Protein AF-A0AA88YDH1-F1 (afdb_monomer_lite)

Structure (mmCIF, N/CA/C/O backbone):
data_AF-A0AA88YDH1-F1
#
_entry.id   AF-A0AA88YDH1-F1
#
loop_
_atom_site.group_PDB
_atom_site.id
_atom_site.type_symbol
_atom_site.label_atom_id
_atom_site.label_alt_id
_atom_site.label_comp_id
_atom_site.label_asym_id
_atom_site.label_entity_id
_atom_site.label_seq_id
_atom_site.pdbx_PDB_ins_code
_atom_site.Cartn_x
_atom_site.Cartn_y
_atom_site.Cartn_z
_atom_site.occupancy
_atom_site.B_iso_or_equiv
_atom_site.auth_seq_id
_atom_site.auth_comp_id
_atom_site.auth_asym_id
_atom_site.auth_atom_id
_atom_site.pdbx_PDB_model_num
ATOM 1 N N . MET A 1 1 ? 15.529 5.015 17.004 1.00 59.81 1 MET A N 1
ATOM 2 C CA 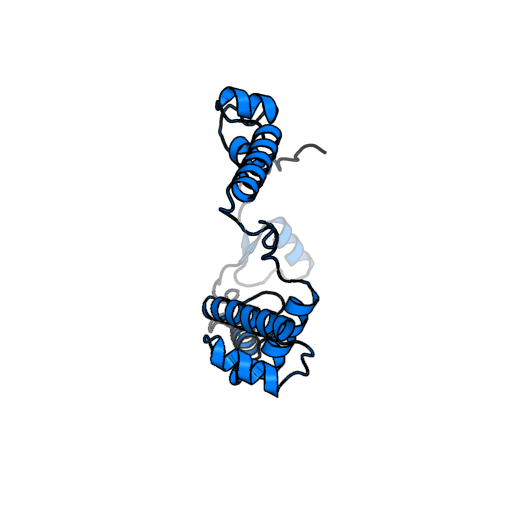. MET A 1 1 ? 14.960 3.968 17.879 1.00 59.81 1 MET A CA 1
ATOM 3 C C . MET A 1 1 ? 15.245 4.261 19.356 1.00 59.81 1 MET A C 1
ATOM 5 O O . MET A 1 1 ? 14.298 4.512 20.084 1.00 59.81 1 MET A O 1
ATOM 9 N N . LEU A 1 2 ? 16.508 4.395 19.784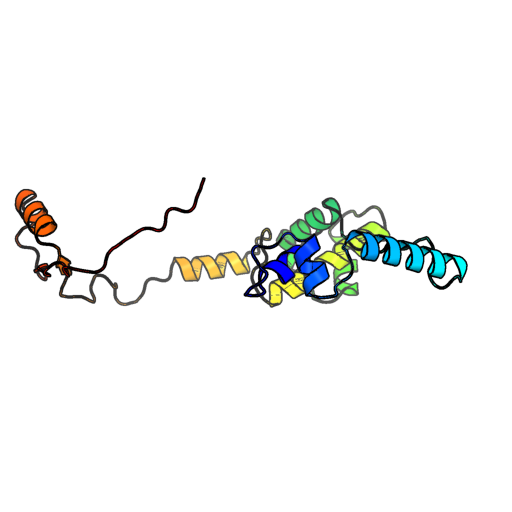 1.00 74.44 2 LEU A N 1
ATOM 10 C CA . LEU A 1 2 ? 16.846 4.577 21.210 1.00 74.44 2 LEU A CA 1
ATOM 11 C C . LEU A 1 2 ? 16.465 5.923 21.865 1.00 74.44 2 LEU A C 1
ATOM 13 O O . LEU A 1 2 ? 16.075 5.910 23.022 1.00 74.44 2 LEU A O 1
ATOM 17 N N . ARG A 1 3 ? 16.457 7.060 21.145 1.00 80.62 3 ARG A N 1
ATOM 18 C CA . ARG A 1 3 ? 16.010 8.363 21.709 1.00 80.62 3 ARG A CA 1
ATOM 19 C C . ARG A 1 3 ? 14.595 8.344 22.296 1.00 80.62 3 ARG A C 1
ATOM 21 O O . ARG A 1 3 ? 14.365 8.977 23.321 1.00 80.62 3 ARG A O 1
ATOM 28 N N . ARG A 1 4 ? 13.666 7.650 21.628 1.00 84.12 4 ARG A N 1
ATOM 29 C CA . ARG A 1 4 ? 12.282 7.475 22.097 1.00 84.12 4 ARG A CA 1
ATOM 30 C C . ARG A 1 4 ? 12.190 6.378 23.153 1.00 84.12 4 ARG A C 1
ATOM 32 O O . ARG A 1 4 ? 11.539 6.598 24.158 1.00 84.12 4 ARG A O 1
ATOM 39 N N . ALA A 1 5 ? 12.889 5.258 22.960 1.00 85.75 5 ALA A N 1
ATOM 40 C CA . ALA A 1 5 ? 12.870 4.140 23.902 1.00 85.75 5 ALA A CA 1
ATOM 41 C C . ALA A 1 5 ? 13.357 4.539 25.306 1.00 85.75 5 ALA A C 1
ATOM 43 O O . ALA A 1 5 ? 12.673 4.260 26.280 1.00 85.75 5 ALA A O 1
ATOM 44 N N . THR A 1 6 ? 14.469 5.279 25.423 1.00 87.81 6 THR A N 1
ATOM 45 C CA . THR A 1 6 ? 14.974 5.717 26.741 1.00 87.81 6 THR A CA 1
ATOM 46 C C . THR A 1 6 ? 14.081 6.753 27.422 1.00 87.81 6 THR A C 1
ATOM 48 O O . THR A 1 6 ? 14.224 6.981 28.614 1.00 87.81 6 THR A O 1
ATOM 51 N N . LYS A 1 7 ? 13.155 7.386 26.687 1.00 90.00 7 LYS A N 1
ATOM 52 C CA . LYS A 1 7 ? 12.182 8.341 27.238 1.00 90.00 7 LYS A CA 1
ATOM 53 C C . LYS A 1 7 ? 10.960 7.647 27.862 1.00 90.00 7 LYS A C 1
ATOM 55 O O . LYS A 1 7 ? 10.201 8.304 28.554 1.00 90.00 7 LYS A O 1
ATOM 60 N N . LEU A 1 8 ? 10.775 6.348 27.616 1.00 90.00 8 LEU A N 1
ATOM 61 C CA . LEU A 1 8 ? 9.687 5.546 28.190 1.00 90.00 8 LEU A CA 1
ATOM 62 C C . LEU A 1 8 ? 10.052 4.926 29.550 1.00 90.00 8 LEU A C 1
ATOM 64 O O . LEU A 1 8 ? 9.200 4.317 30.186 1.00 90.00 8 LEU A O 1
ATOM 68 N N . ILE A 1 9 ? 11.310 5.047 29.985 1.00 85.69 9 ILE A N 1
ATOM 69 C CA . ILE A 1 9 ? 11.787 4.478 31.248 1.00 85.69 9 ILE A CA 1
ATOM 70 C C . ILE A 1 9 ? 11.459 5.458 32.378 1.00 85.69 9 ILE A C 1
ATOM 72 O O . ILE A 1 9 ? 11.918 6.605 32.379 1.00 85.69 9 ILE A O 1
ATOM 76 N N . TYR A 1 10 ? 10.654 4.991 33.331 1.00 86.62 10 TYR A N 1
ATOM 77 C CA . TYR A 1 10 ? 10.245 5.753 34.508 1.00 86.62 10 TYR A CA 1
ATOM 78 C C . TYR A 1 10 ? 11.464 6.150 35.363 1.00 86.62 10 TYR A C 1
ATOM 80 O O . TYR A 1 10 ? 12.452 5.423 35.426 1.00 86.62 10 TYR A O 1
ATOM 88 N N . GLY A 1 11 ? 11.429 7.335 35.979 1.00 89.12 11 GLY A N 1
ATOM 89 C CA . GLY A 1 11 ? 12.521 7.863 36.813 1.00 89.12 11 GLY A CA 1
ATOM 90 C C . GLY A 1 11 ? 13.605 8.651 36.065 1.00 89.12 11 GLY A C 1
ATOM 91 O O . GLY A 1 11 ? 14.073 9.654 36.585 1.00 89.12 11 GLY A O 1
ATOM 92 N N . ILE A 1 12 ? 13.940 8.303 34.817 1.00 89.69 12 ILE A N 1
ATOM 93 C CA . ILE A 1 12 ? 14.999 8.992 34.036 1.00 89.69 12 ILE A CA 1
ATOM 94 C C . ILE A 1 12 ? 14.477 9.777 32.824 1.00 89.69 12 ILE A C 1
ATOM 96 O O . ILE A 1 12 ? 15.246 10.395 32.091 1.00 89.69 12 ILE A O 1
ATOM 100 N N . GLN A 1 13 ? 13.163 9.770 32.590 1.00 89.25 13 GLN A N 1
ATOM 101 C CA . GLN A 1 13 ? 12.515 10.371 31.415 1.00 89.25 13 GLN A CA 1
ATOM 102 C C . GLN A 1 13 ? 12.775 11.877 31.221 1.00 89.25 13 GLN A C 1
ATOM 104 O O . GLN A 1 13 ? 12.775 12.357 30.083 1.00 89.25 13 GLN A O 1
ATOM 109 N N . HIS A 1 14 ? 12.972 12.604 32.324 1.00 89.44 14 HIS A N 1
ATOM 110 C CA . HIS A 1 14 ? 13.124 14.060 32.366 1.00 89.44 14 HIS A CA 1
ATOM 111 C C . HIS A 1 14 ? 14.557 14.516 32.058 1.00 89.44 14 HIS A C 1
ATOM 113 O O . HIS A 1 14 ? 14.753 15.639 31.605 1.00 89.44 14 HIS A O 1
ATOM 119 N N . LEU A 1 15 ? 15.541 13.631 32.246 1.00 90.25 15 LEU A N 1
ATOM 120 C CA . LEU A 1 15 ? 16.950 13.908 31.979 1.00 90.25 15 LEU A CA 1
ATOM 121 C C . LEU A 1 15 ? 17.200 14.119 30.485 1.00 90.25 15 LEU A C 1
ATOM 123 O O . LEU A 1 15 ? 16.460 13.612 29.629 1.00 90.25 15 LEU A O 1
ATOM 127 N N . SER A 1 16 ? 18.281 14.819 30.142 1.00 91.56 16 SER A N 1
ATOM 128 C CA . SER A 1 16 ? 18.698 14.983 28.749 1.00 91.56 16 SER A CA 1
ATOM 129 C C . SER A 1 16 ? 19.031 13.627 28.108 1.00 91.56 16 SER A C 1
ATOM 131 O O . SER A 1 16 ? 19.338 12.643 28.777 1.00 91.56 16 SER A O 1
ATOM 133 N N . TYR A 1 17 ? 18.961 13.520 26.776 1.00 89.12 17 TYR A N 1
ATOM 134 C CA . TYR A 1 17 ? 19.230 12.235 26.110 1.00 89.12 17 TYR A CA 1
ATOM 135 C C . TYR A 1 17 ? 20.643 11.702 26.395 1.00 89.12 17 TYR A C 1
ATOM 137 O O . TYR A 1 17 ? 20.808 10.492 26.509 1.00 89.12 17 TYR A O 1
ATOM 145 N N . SER A 1 18 ? 21.637 12.585 26.512 1.00 88.00 18 SER A N 1
ATOM 146 C CA . SER A 1 18 ? 23.010 12.242 26.899 1.00 88.00 18 SER A CA 1
ATOM 147 C C . SER A 1 18 ? 23.077 11.675 28.315 1.00 88.00 18 SER A C 1
ATOM 149 O O . SER A 1 18 ? 23.654 10.611 28.508 1.00 88.00 18 SER A O 1
ATOM 151 N N . GLU A 1 19 ? 22.421 12.312 29.283 1.00 89.56 19 GLU A N 1
ATOM 152 C CA . GLU A 1 19 ? 22.382 11.839 30.674 1.00 89.56 19 GLU A CA 1
ATOM 153 C C . GLU A 1 19 ? 21.604 10.532 30.817 1.00 89.56 19 GLU A C 1
ATOM 155 O O . GLU A 1 19 ? 22.019 9.647 31.561 1.00 89.56 19 GLU A O 1
ATOM 160 N N . ARG A 1 20 ? 20.513 10.357 30.056 1.00 92.69 20 ARG A N 1
ATOM 161 C CA . ARG A 1 20 ? 19.796 9.074 29.993 1.00 92.69 20 ARG A CA 1
ATOM 162 C C . ARG A 1 20 ? 20.688 7.958 29.467 1.00 92.69 20 ARG A C 1
ATOM 164 O O . ARG A 1 20 ? 20.572 6.827 29.916 1.00 92.69 20 ARG A O 1
ATOM 171 N N . LEU A 1 21 ? 21.552 8.249 28.496 1.00 90.69 21 LEU A N 1
ATOM 172 C CA . LEU A 1 21 ? 22.497 7.262 27.978 1.00 90.69 21 LEU A CA 1
ATOM 173 C C . LEU A 1 21 ? 23.569 6.909 29.015 1.00 90.69 21 LEU A C 1
ATOM 175 O O . LEU A 1 21 ? 23.857 5.727 29.167 1.00 90.69 21 LEU A O 1
ATOM 179 N N . LEU A 1 22 ? 24.089 7.895 29.755 1.00 90.06 22 LEU A N 1
ATOM 180 C CA . LEU A 1 22 ? 25.052 7.667 30.838 1.00 90.06 22 LEU A CA 1
ATOM 181 C C . LEU A 1 22 ? 24.454 6.829 31.974 1.00 90.06 22 LEU A C 1
ATOM 183 O O . LEU A 1 22 ? 25.041 5.818 32.345 1.00 90.06 22 LEU A O 1
ATOM 187 N N . ASN A 1 23 ? 23.256 7.180 32.453 1.00 87.81 23 ASN A N 1
ATOM 188 C CA . ASN A 1 23 ? 22.559 6.432 33.509 1.00 87.81 23 ASN A CA 1
ATOM 189 C C . ASN A 1 23 ? 22.279 4.971 33.123 1.00 87.81 23 ASN A C 1
ATOM 191 O O . ASN A 1 23 ? 22.250 4.098 33.981 1.00 87.81 23 ASN A O 1
ATOM 195 N N . LEU A 1 24 ? 22.072 4.698 31.832 1.00 89.38 24 LEU A N 1
ATOM 196 C CA . LEU A 1 24 ? 21.800 3.352 31.321 1.00 89.38 24 LEU A CA 1
ATOM 197 C C . LEU A 1 24 ? 23.067 2.602 30.871 1.00 89.38 24 LEU A C 1
ATOM 199 O O . LEU A 1 24 ? 22.949 1.490 30.359 1.00 89.38 24 LEU A O 1
ATOM 203 N N . GLY A 1 25 ? 24.256 3.208 30.970 1.00 90.19 25 GLY A N 1
ATOM 204 C CA . GLY A 1 25 ? 25.498 2.625 30.444 1.00 90.19 25 GLY A CA 1
ATOM 205 C C . GLY A 1 25 ? 25.481 2.406 28.924 1.00 90.19 25 GLY A C 1
ATOM 206 O O . GLY A 1 25 ? 26.160 1.520 28.405 1.00 90.19 25 GLY A O 1
ATOM 207 N N . LEU A 1 26 ? 24.673 3.173 28.185 1.00 89.50 26 LEU A N 1
ATOM 208 C CA . LEU A 1 26 ? 24.474 2.993 26.750 1.00 89.50 26 LEU A CA 1
ATOM 209 C C . LEU A 1 26 ? 25.381 3.922 25.933 1.00 89.50 26 LEU A C 1
ATOM 211 O O . LEU A 1 26 ? 25.430 5.127 26.184 1.00 89.50 26 LEU A O 1
ATOM 215 N N . PRO A 1 27 ? 26.013 3.421 24.858 1.00 88.12 27 PRO A N 1
ATOM 216 C CA . PRO A 1 27 ? 26.833 4.257 23.998 1.00 88.12 27 PRO A CA 1
ATOM 217 C C . PRO A 1 27 ? 25.999 5.304 23.250 1.00 88.12 27 PRO A C 1
ATOM 219 O O . PRO A 1 27 ? 24.852 5.071 22.817 1.00 88.12 27 PRO A O 1
ATOM 222 N N . SER A 1 28 ? 26.623 6.463 23.026 1.00 89.06 28 SER A N 1
ATOM 223 C CA . SER A 1 28 ? 26.010 7.577 22.310 1.00 89.06 28 SER A CA 1
ATOM 224 C C . SER A 1 28 ? 25.580 7.184 20.892 1.00 89.06 28 SER A C 1
ATOM 226 O O . SER A 1 28 ? 26.028 6.194 20.304 1.00 89.06 28 SER A O 1
ATOM 228 N N . LEU A 1 29 ? 24.621 7.935 20.340 1.00 85.00 29 LEU A N 1
ATOM 229 C CA . LEU A 1 29 ? 24.168 7.700 18.966 1.00 85.00 29 LEU A CA 1
ATOM 230 C C . LEU A 1 29 ? 25.301 7.946 17.962 1.00 85.00 29 LEU A C 1
ATOM 232 O O . LEU A 1 29 ? 25.402 7.227 16.975 1.00 85.00 29 LEU A O 1
ATOM 236 N N . GLU A 1 30 ? 26.118 8.959 18.228 1.00 86.06 30 GLU A N 1
ATOM 237 C CA . GLU A 1 30 ? 27.281 9.318 17.426 1.00 86.06 30 GLU A CA 1
ATOM 238 C C . GLU A 1 30 ? 28.325 8.203 17.439 1.00 86.06 30 GLU A C 1
ATOM 240 O O . GLU A 1 30 ? 28.665 7.692 16.377 1.00 86.06 30 GLU A O 1
ATOM 245 N N . TYR A 1 31 ? 28.698 7.707 18.624 1.00 88.56 31 TYR A N 1
ATOM 246 C CA . TYR A 1 31 ? 29.611 6.572 18.758 1.00 88.56 31 TYR A CA 1
ATOM 247 C C . TYR A 1 31 ? 29.115 5.345 17.988 1.00 88.56 31 TYR A C 1
ATOM 249 O O . TYR A 1 31 ? 29.875 4.699 17.277 1.00 88.56 31 TYR A O 1
ATOM 257 N N . ARG A 1 32 ? 27.819 5.021 18.079 1.00 88.88 32 ARG A N 1
ATOM 258 C CA . ARG A 1 32 ? 27.250 3.875 17.351 1.00 88.88 32 ARG A CA 1
ATOM 259 C C . ARG A 1 32 ? 27.242 4.055 15.837 1.00 88.88 32 ARG A C 1
ATOM 261 O O . ARG A 1 32 ? 27.352 3.056 15.135 1.00 88.88 32 ARG A O 1
ATOM 268 N N . ARG A 1 33 ? 27.099 5.288 15.340 1.00 85.88 33 ARG A N 1
ATOM 269 C CA . ARG A 1 33 ? 27.206 5.597 13.906 1.00 85.88 33 ARG A CA 1
ATOM 270 C C . ARG A 1 33 ? 28.644 5.440 13.433 1.00 85.88 33 ARG A C 1
ATOM 272 O O . ARG A 1 33 ? 28.877 4.639 12.542 1.00 85.88 33 ARG A O 1
ATOM 279 N N . ILE A 1 34 ? 29.588 6.077 14.125 1.00 88.50 34 ILE A N 1
ATOM 280 C CA . ILE A 1 34 ? 31.022 5.967 13.828 1.00 88.50 34 ILE A CA 1
ATOM 281 C C . ILE A 1 34 ? 31.465 4.502 13.882 1.00 88.50 34 ILE A C 1
ATOM 283 O O . ILE A 1 34 ? 32.108 4.013 12.963 1.00 88.50 34 ILE A O 1
ATOM 287 N N . ARG A 1 35 ? 31.057 3.754 14.913 1.00 91.44 35 ARG A N 1
ATOM 288 C CA . ARG A 1 35 ? 31.345 2.319 15.021 1.00 91.44 35 ARG A CA 1
ATOM 289 C C . ARG A 1 35 ? 30.765 1.526 13.848 1.00 91.44 35 ARG A C 1
ATOM 291 O O . ARG A 1 35 ? 31.431 0.623 13.358 1.00 91.44 35 ARG A O 1
ATOM 298 N N . ALA A 1 36 ? 29.546 1.833 13.405 1.00 84.31 36 ALA A N 1
ATOM 299 C CA . ALA A 1 36 ? 28.953 1.176 12.242 1.00 84.31 36 ALA A CA 1
ATOM 300 C C . ALA A 1 36 ? 29.740 1.479 10.954 1.00 84.31 36 ALA A C 1
ATOM 302 O O . ALA A 1 36 ? 29.992 0.558 10.180 1.00 84.31 36 ALA A O 1
ATOM 303 N N . ASP A 1 37 ? 30.180 2.725 10.769 1.00 86.50 37 ASP A N 1
ATOM 304 C CA . ASP A 1 37 ? 30.979 3.147 9.615 1.00 86.50 37 ASP A CA 1
ATOM 305 C C . ASP A 1 37 ? 32.363 2.476 9.617 1.00 86.50 37 ASP A C 1
ATOM 307 O O . ASP A 1 37 ? 32.773 1.905 8.609 1.00 86.50 37 ASP A O 1
ATOM 311 N N . VAL A 1 38 ? 33.042 2.435 10.769 1.00 89.31 38 VAL A N 1
ATOM 312 C CA . VAL A 1 38 ? 34.337 1.750 10.942 1.00 89.31 38 VAL A CA 1
ATOM 313 C C . VAL A 1 38 ? 34.214 0.248 10.681 1.00 89.31 38 VAL A C 1
ATOM 315 O O . VAL A 1 38 ? 35.050 -0.326 9.985 1.00 89.31 38 VAL A O 1
ATOM 318 N N . ILE A 1 39 ? 33.156 -0.401 11.181 1.00 88.19 39 ILE A N 1
ATOM 319 C CA . ILE A 1 39 ? 32.885 -1.815 10.881 1.00 88.19 39 ILE A CA 1
ATOM 320 C C . ILE A 1 39 ? 32.684 -2.014 9.377 1.00 88.19 39 ILE A C 1
ATOM 322 O O . ILE A 1 39 ? 33.177 -2.993 8.820 1.00 88.19 39 ILE A O 1
ATOM 326 N N . GLN A 1 40 ? 31.973 -1.105 8.709 1.00 81.69 40 GLN A N 1
ATOM 327 C CA . GLN A 1 40 ? 31.738 -1.211 7.274 1.00 81.69 40 GLN A CA 1
ATOM 328 C C . GLN A 1 40 ? 33.041 -1.060 6.476 1.00 81.69 40 GLN A C 1
ATOM 330 O O . GLN A 1 40 ? 33.283 -1.851 5.568 1.00 81.69 40 GLN A O 1
ATOM 335 N N . VAL A 1 41 ? 33.910 -0.115 6.852 1.00 84.69 41 VAL A N 1
ATOM 336 C CA . VAL A 1 41 ? 35.246 0.038 6.253 1.00 84.69 41 VAL A CA 1
ATOM 337 C C . VAL A 1 41 ? 36.088 -1.219 6.474 1.00 84.69 41 VAL A C 1
ATOM 339 O O . VAL A 1 41 ? 36.665 -1.729 5.518 1.00 84.69 41 VAL A O 1
ATOM 342 N N . TYR A 1 42 ? 36.106 -1.778 7.689 1.00 86.50 42 TYR A N 1
ATOM 343 C CA . TYR A 1 42 ? 36.814 -3.030 7.979 1.00 86.50 42 TYR A CA 1
ATOM 344 C C . TYR A 1 42 ? 36.333 -4.178 7.083 1.00 86.50 42 TYR A C 1
ATOM 346 O O . TYR A 1 42 ? 37.148 -4.908 6.522 1.00 86.50 42 TYR A O 1
ATOM 354 N N . LYS A 1 43 ? 35.016 -4.326 6.902 1.00 84.69 43 LYS A N 1
ATOM 355 C CA . LYS A 1 43 ? 34.462 -5.351 6.011 1.00 84.69 43 LYS A CA 1
ATOM 356 C C . LYS A 1 43 ? 34.895 -5.160 4.562 1.00 84.69 43 LYS A C 1
ATOM 358 O O . LYS A 1 43 ? 35.181 -6.152 3.904 1.00 84.69 43 LYS A O 1
ATOM 363 N N . TYR A 1 44 ? 34.979 -3.921 4.081 1.00 82.88 44 TYR A N 1
ATOM 364 C CA . TYR A 1 44 ? 35.490 -3.643 2.738 1.00 82.88 44 TYR A CA 1
ATOM 365 C C . TYR A 1 44 ? 36.983 -3.961 2.611 1.00 82.88 44 TYR A C 1
ATOM 367 O O . TYR A 1 44 ? 37.367 -4.639 1.666 1.00 82.88 44 TYR A O 1
ATOM 375 N N . ILE A 1 45 ? 37.809 -3.543 3.577 1.00 86.56 45 ILE A N 1
ATOM 376 C CA . ILE A 1 45 ? 39.260 -3.810 3.581 1.00 86.56 45 ILE A CA 1
ATOM 377 C C . ILE A 1 45 ? 39.547 -5.317 3.577 1.00 86.56 45 ILE A C 1
ATOM 379 O O . ILE A 1 45 ? 40.463 -5.772 2.900 1.00 86.56 45 ILE A O 1
ATOM 383 N N . ASN A 1 46 ? 38.744 -6.100 4.300 1.00 89.94 46 ASN A N 1
ATOM 384 C CA . ASN A 1 46 ? 38.903 -7.552 4.393 1.00 89.94 46 ASN A CA 1
ATOM 385 C C . ASN A 1 46 ? 38.102 -8.321 3.328 1.00 89.94 46 ASN A C 1
ATOM 387 O O . ASN A 1 46 ? 37.947 -9.533 3.449 1.00 89.94 46 ASN A O 1
ATOM 391 N N . ASN A 1 47 ? 37.571 -7.638 2.304 1.00 81.81 47 ASN A N 1
ATOM 392 C CA . ASN A 1 47 ? 36.763 -8.226 1.226 1.00 81.81 47 ASN A CA 1
ATOM 393 C C . ASN A 1 47 ? 35.558 -9.063 1.715 1.00 81.81 47 ASN A C 1
ATOM 395 O O . ASN A 1 47 ? 35.097 -9.971 1.026 1.00 81.81 47 ASN A O 1
ATOM 399 N N . LEU A 1 48 ? 35.031 -8.756 2.904 1.00 78.12 48 LEU A N 1
ATOM 400 C CA . LEU A 1 48 ? 33.859 -9.413 3.492 1.00 78.12 48 LEU A CA 1
ATOM 401 C C . LEU A 1 48 ? 32.540 -8.866 2.925 1.00 78.12 48 LEU A C 1
ATOM 403 O O . LEU A 1 48 ? 31.524 -9.553 2.974 1.00 78.12 48 LEU A O 1
ATOM 407 N N . ASP A 1 49 ? 32.550 -7.638 2.400 1.00 69.50 49 ASP A N 1
ATOM 408 C CA . ASP A 1 49 ? 31.422 -7.009 1.707 1.00 69.50 49 ASP A CA 1
ATOM 409 C C . ASP A 1 49 ? 31.899 -6.388 0.383 1.00 69.50 49 ASP A C 1
ATOM 411 O O . ASP A 1 49 ? 32.956 -5.766 0.312 1.00 69.50 49 ASP A O 1
ATOM 415 N N . GLU A 1 50 ? 31.087 -6.486 -0.672 1.00 69.75 50 GLU A N 1
ATOM 416 C CA . GLU A 1 50 ? 31.304 -5.722 -1.905 1.00 69.75 50 GLU A CA 1
ATOM 417 C C . GLU A 1 50 ? 30.878 -4.259 -1.703 1.00 69.75 50 GLU A C 1
ATOM 419 O O . GLU A 1 50 ? 29.755 -3.987 -1.265 1.00 69.75 50 GLU A O 1
ATOM 424 N N . MET A 1 51 ? 31.705 -3.308 -2.156 1.00 60.62 51 MET A N 1
ATOM 425 C CA . MET A 1 51 ? 31.426 -1.855 -2.162 1.00 60.62 51 MET A CA 1
ATOM 426 C C . MET A 1 51 ? 30.142 -1.443 -2.915 1.00 60.62 51 MET A C 1
ATOM 428 O O . MET A 1 51 ? 29.760 -0.274 -2.923 1.00 60.62 51 MET A O 1
ATOM 432 N N . SER A 1 52 ? 29.441 -2.395 -3.537 1.00 60.12 52 SER A N 1
ATOM 433 C CA . SER A 1 52 ? 28.206 -2.171 -4.289 1.00 60.12 52 SER A CA 1
ATOM 434 C C . SER A 1 52 ? 26.928 -2.131 -3.434 1.00 60.12 52 SER A C 1
ATOM 436 O O . SER A 1 52 ? 25.865 -1.777 -3.957 1.00 60.12 52 SER A O 1
ATOM 438 N N . LYS A 1 53 ? 26.979 -2.474 -2.134 1.00 56.56 53 LYS A N 1
ATOM 439 C CA . LYS A 1 53 ? 25.771 -2.623 -1.292 1.00 56.56 53 LYS A CA 1
ATOM 440 C C . LYS A 1 53 ? 25.772 -1.696 -0.066 1.00 56.56 53 LYS A C 1
ATOM 442 O O . LYS 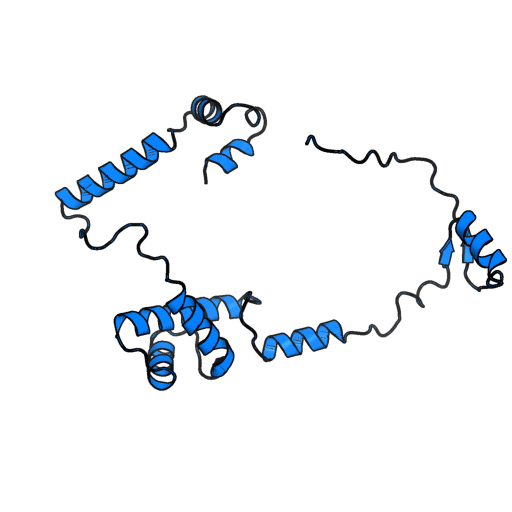A 1 53 ? 26.054 -2.142 1.042 1.00 56.56 53 LYS A O 1
ATOM 447 N N . PRO A 1 54 ? 25.353 -0.423 -0.206 1.00 55.84 54 PRO A N 1
ATOM 448 C CA . PRO A 1 54 ? 25.096 0.424 0.955 1.00 55.84 54 PRO A CA 1
ATOM 449 C C . PRO A 1 54 ? 23.980 -0.163 1.839 1.00 55.84 54 PRO A C 1
ATOM 451 O O . PRO A 1 54 ? 22.935 -0.573 1.330 1.00 55.84 54 PRO A O 1
ATOM 454 N N . LEU A 1 55 ? 24.130 -0.115 3.170 1.00 53.19 55 LEU A N 1
ATOM 455 C CA . LEU A 1 55 ? 23.112 -0.565 4.143 1.00 53.19 55 LEU A CA 1
ATOM 456 C C . LEU A 1 55 ? 21.734 0.125 3.970 1.00 53.19 55 LEU A C 1
ATOM 458 O O . LEU A 1 55 ? 20.702 -0.427 4.352 1.00 53.19 55 LEU A O 1
ATOM 462 N N . PHE A 1 56 ? 21.690 1.308 3.344 1.00 53.50 56 PHE A N 1
ATOM 463 C CA . PHE A 1 56 ? 20.466 2.055 3.008 1.00 53.50 56 PHE A CA 1
ATOM 464 C C . PHE A 1 56 ? 19.854 1.698 1.632 1.00 53.50 56 PHE A C 1
ATOM 466 O O . PHE A 1 56 ? 18.801 2.221 1.260 1.00 53.50 56 PHE A O 1
ATOM 473 N N . ALA A 1 57 ? 20.458 0.785 0.863 1.00 55.03 57 ALA A N 1
ATOM 474 C CA . ALA A 1 57 ? 20.146 0.564 -0.555 1.00 55.03 57 ALA A CA 1
ATOM 475 C C . ALA A 1 57 ? 18.855 -0.227 -0.847 1.00 55.03 57 ALA A C 1
ATOM 477 O O . ALA A 1 57 ? 18.494 -0.421 -2.012 1.00 55.03 57 ALA A O 1
ATOM 478 N N . ARG A 1 58 ? 18.122 -0.690 0.175 1.00 71.56 58 ARG A N 1
ATOM 479 C CA . ARG A 1 58 ? 16.913 -1.519 -0.015 1.00 71.56 58 ARG A CA 1
ATOM 480 C C . ARG A 1 58 ? 15.599 -0.736 0.040 1.00 71.56 58 ARG A C 1
ATOM 482 O O . ARG A 1 58 ? 14.518 -1.327 -0.014 1.00 71.56 58 ARG A O 1
ATOM 489 N N . VAL A 1 59 ? 15.647 0.592 0.132 1.00 83.94 59 VAL A N 1
ATOM 490 C CA . VAL A 1 59 ? 14.432 1.409 0.039 1.00 83.94 59 VAL A CA 1
ATOM 491 C C . VAL A 1 59 ? 14.057 1.592 -1.430 1.00 83.94 59 VAL A C 1
ATOM 493 O O . VAL A 1 59 ? 14.821 2.100 -2.244 1.00 83.94 59 VAL A O 1
ATOM 496 N N . ARG A 1 60 ? 12.843 1.170 -1.789 1.00 89.50 60 ARG A N 1
ATOM 497 C CA . ARG A 1 60 ? 12.303 1.356 -3.144 1.00 89.50 60 ARG A CA 1
ATOM 498 C C . ARG A 1 60 ? 11.891 2.817 -3.357 1.00 89.50 60 ARG A C 1
ATOM 500 O O . ARG A 1 60 ? 11.293 3.429 -2.467 1.00 89.50 60 ARG A O 1
ATOM 507 N N . THR A 1 61 ? 12.169 3.347 -4.546 1.00 92.44 61 THR A N 1
ATOM 508 C CA . THR A 1 61 ? 11.893 4.739 -4.935 1.00 92.44 61 THR A CA 1
ATOM 509 C C . THR A 1 61 ? 10.398 5.008 -5.142 1.00 92.44 61 THR A C 1
ATOM 511 O O . THR A 1 61 ? 9.591 4.086 -5.293 1.00 92.44 61 THR A O 1
ATOM 514 N N . LYS A 1 62 ? 10.014 6.294 -5.173 1.00 93.38 62 LYS A N 1
ATOM 515 C CA . LYS A 1 62 ? 8.621 6.731 -5.386 1.00 93.38 62 LYS A CA 1
ATOM 516 C C . LYS A 1 62 ? 8.019 6.221 -6.700 1.00 93.38 62 LYS A C 1
ATOM 518 O O . LYS A 1 62 ? 6.853 5.847 -6.715 1.00 93.38 62 LYS A O 1
ATOM 523 N N . THR A 1 63 ? 8.817 6.138 -7.764 1.00 92.56 63 THR A N 1
ATOM 524 C CA . THR A 1 63 ? 8.388 5.660 -9.088 1.00 92.56 63 THR A CA 1
ATOM 525 C C . THR A 1 63 ? 7.995 4.187 -9.059 1.00 92.56 63 THR A C 1
ATOM 527 O O . THR A 1 63 ? 6.895 3.845 -9.480 1.00 92.56 63 THR A O 1
ATOM 530 N N . VAL A 1 64 ? 8.831 3.333 -8.455 1.00 94.69 64 VAL A N 1
ATOM 531 C CA . VAL A 1 64 ? 8.539 1.902 -8.256 1.00 94.69 64 VAL A CA 1
ATOM 532 C C . VAL A 1 64 ? 7.266 1.718 -7.433 1.00 94.69 64 VAL A C 1
ATOM 534 O O . VAL A 1 64 ? 6.405 0.919 -7.791 1.00 94.69 64 VAL A O 1
ATOM 537 N N . LYS A 1 65 ? 7.132 2.476 -6.337 1.00 94.50 65 LYS A N 1
ATOM 538 C CA . LYS A 1 65 ? 5.961 2.401 -5.456 1.00 94.50 65 LYS A CA 1
ATOM 539 C C . LYS A 1 65 ? 4.683 2.847 -6.166 1.00 94.50 65 LYS A C 1
ATOM 541 O O . LYS A 1 65 ? 3.673 2.171 -6.032 1.00 94.50 65 LYS A O 1
ATOM 546 N N . LYS A 1 66 ? 4.725 3.955 -6.915 1.00 94.56 66 LYS A N 1
ATOM 547 C CA . LYS A 1 66 ? 3.573 4.481 -7.661 1.00 94.56 66 LYS A CA 1
ATOM 548 C C . LYS A 1 66 ? 3.139 3.506 -8.757 1.00 94.56 66 LYS A C 1
ATOM 550 O O . LYS A 1 66 ? 1.974 3.135 -8.782 1.00 94.56 66 LYS A O 1
ATOM 555 N N . ALA A 1 67 ? 4.074 3.028 -9.581 1.00 94.62 67 ALA A N 1
ATOM 556 C CA . ALA A 1 67 ? 3.780 2.075 -10.652 1.00 94.62 67 ALA A CA 1
ATOM 557 C C . ALA A 1 67 ? 3.151 0.777 -10.120 1.00 94.62 67 ALA A C 1
ATOM 559 O O . ALA A 1 67 ? 2.132 0.331 -10.630 1.00 94.62 67 ALA A O 1
ATOM 560 N N . ALA A 1 68 ? 3.710 0.206 -9.050 1.00 95.44 68 ALA A N 1
ATOM 561 C CA . ALA A 1 68 ? 3.181 -1.017 -8.455 1.00 95.44 68 ALA A CA 1
ATOM 562 C C . ALA A 1 68 ? 1.754 -0.862 -7.907 1.00 95.44 68 ALA A C 1
ATOM 564 O O . ALA A 1 68 ? 0.956 -1.777 -8.069 1.00 95.44 68 ALA A O 1
ATOM 565 N N . ARG A 1 69 ? 1.423 0.273 -7.269 1.00 94.44 69 ARG A N 1
ATOM 566 C CA . ARG A 1 69 ? 0.052 0.516 -6.785 1.00 94.44 69 ARG A CA 1
ATOM 567 C C . ARG A 1 69 ? -0.937 0.586 -7.942 1.00 94.44 69 ARG A C 1
ATOM 569 O O . ARG A 1 69 ? -1.931 -0.118 -7.904 1.00 94.44 69 ARG A O 1
ATOM 576 N N . VAL A 1 70 ? -0.595 1.323 -8.999 1.00 94.00 70 VAL A N 1
ATOM 577 C CA . VAL A 1 70 ? -1.437 1.436 -10.202 1.00 94.00 70 VAL A CA 1
ATOM 578 C C . VAL A 1 70 ? -1.653 0.073 -10.871 1.00 94.00 70 VAL A C 1
ATOM 580 O O . VAL A 1 70 ? -2.759 -0.232 -11.305 1.00 94.00 70 VAL A O 1
ATOM 583 N N . ILE A 1 71 ? -0.613 -0.767 -10.938 1.00 94.31 71 ILE A N 1
ATOM 584 C CA . ILE A 1 71 ? -0.729 -2.135 -11.471 1.00 94.31 71 ILE A CA 1
ATOM 585 C C . ILE A 1 71 ? -1.694 -2.970 -10.617 1.00 94.31 71 ILE A C 1
ATOM 587 O O . ILE A 1 71 ? -2.531 -3.678 -11.167 1.00 94.31 71 ILE A O 1
ATOM 591 N N . ILE A 1 72 ? -1.607 -2.867 -9.289 1.00 94.25 72 ILE A N 1
ATOM 592 C CA . ILE A 1 72 ? -2.488 -3.600 -8.371 1.00 94.25 72 ILE A CA 1
ATOM 593 C C . ILE A 1 72 ? -3.939 -3.136 -8.490 1.00 94.25 72 ILE A C 1
ATOM 595 O O . ILE A 1 72 ? -4.819 -3.982 -8.577 1.00 94.25 72 ILE A O 1
ATOM 599 N N . GLU A 1 73 ? -4.188 -1.827 -8.523 1.00 91.88 73 GLU A N 1
ATOM 600 C CA . GLU A 1 73 ? -5.543 -1.265 -8.624 1.00 91.88 73 GLU A CA 1
ATOM 601 C C . GLU A 1 73 ? -6.259 -1.731 -9.897 1.00 91.88 73 GLU A C 1
ATOM 603 O O . GLU A 1 73 ? -7.433 -2.088 -9.859 1.00 91.88 73 GLU A O 1
ATOM 608 N N . LYS A 1 74 ? -5.545 -1.774 -11.029 1.00 91.94 74 LYS A N 1
ATOM 609 C CA . LYS A 1 74 ? -6.140 -2.118 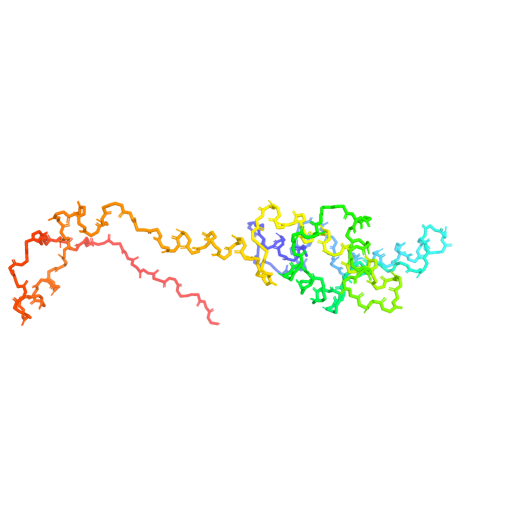-12.329 1.00 91.94 74 LYS A CA 1
ATOM 610 C C . LYS A 1 74 ? -6.195 -3.618 -12.615 1.00 91.94 74 LYS A C 1
ATOM 612 O O . LYS A 1 74 ? -7.112 -4.068 -13.293 1.00 91.94 74 LYS A O 1
ATOM 617 N N . TYR A 1 75 ? -5.219 -4.386 -12.135 1.00 93.69 75 TYR A N 1
ATOM 618 C CA . TYR A 1 75 ? -5.010 -5.778 -12.554 1.00 93.69 75 TYR A CA 1
ATOM 619 C C . TYR A 1 75 ? -4.940 -6.759 -11.381 1.00 93.69 75 TYR A C 1
ATOM 621 O O . TYR A 1 75 ? -4.283 -7.795 -11.483 1.00 93.69 75 TYR A O 1
ATOM 629 N N . TYR A 1 76 ? -5.625 -6.455 -10.274 1.00 91.56 76 TYR A N 1
ATOM 630 C CA . TYR A 1 76 ? -5.642 -7.281 -9.062 1.00 91.56 76 TYR A CA 1
ATOM 631 C C . TYR A 1 76 ? -5.909 -8.768 -9.344 1.00 91.56 76 TYR A C 1
ATOM 633 O O . TYR A 1 76 ? -5.187 -9.623 -8.843 1.00 91.56 76 TYR A O 1
ATOM 641 N N . THR A 1 77 ? -6.881 -9.072 -10.207 1.00 91.94 77 THR A N 1
ATOM 642 C CA . THR A 1 77 ? -7.311 -10.444 -10.534 1.00 91.94 77 THR A CA 1
ATOM 643 C C . THR A 1 77 ? -6.250 -11.287 -11.240 1.00 91.94 77 THR A C 1
ATOM 645 O O . THR A 1 77 ? -6.308 -12.510 -11.180 1.00 91.94 77 THR A O 1
ATOM 648 N N . LYS A 1 78 ? -5.271 -10.658 -11.902 1.00 91.94 78 LYS A N 1
ATOM 649 C CA . LYS A 1 78 ? -4.187 -11.349 -12.621 1.00 91.94 78 LYS A CA 1
ATOM 650 C C . LYS A 1 78 ? -2.931 -11.541 -11.769 1.00 91.94 78 LYS A C 1
ATOM 652 O O . LYS A 1 78 ? -1.972 -12.167 -12.215 1.00 91.94 78 LYS A O 1
ATOM 657 N N . LEU A 1 79 ? -2.891 -10.953 -10.576 1.00 93.81 79 LEU A N 1
ATOM 658 C CA . LEU A 1 79 ? -1.718 -10.955 -9.712 1.00 93.81 79 LEU A CA 1
ATOM 659 C C . LEU A 1 79 ? -1.818 -12.059 -8.658 1.00 93.81 79 LEU A C 1
ATOM 661 O O . LEU A 1 79 ? -2.892 -12.430 -8.202 1.00 93.81 79 LEU A O 1
ATOM 665 N N . THR A 1 80 ? -0.662 -12.572 -8.252 1.00 94.75 80 THR A N 1
ATOM 666 C CA . THR A 1 80 ? -0.529 -13.683 -7.300 1.00 94.75 80 THR A CA 1
ATOM 667 C C . THR A 1 80 ? 0.405 -13.312 -6.142 1.00 94.75 80 THR A C 1
ATOM 669 O O . THR A 1 80 ? 0.925 -12.196 -6.060 1.00 94.75 80 THR A O 1
ATOM 672 N N . LEU A 1 81 ? 0.651 -14.245 -5.220 1.00 94.44 81 LEU A N 1
ATOM 673 C CA . LEU A 1 81 ? 1.653 -14.075 -4.160 1.00 94.44 81 LEU A CA 1
ATOM 674 C C . LEU A 1 81 ? 3.084 -14.391 -4.634 1.00 94.44 81 LEU A C 1
ATOM 676 O O . LEU A 1 81 ? 4.046 -14.009 -3.954 1.00 94.44 81 LEU A O 1
ATOM 680 N N . ASP A 1 82 ? 3.224 -15.060 -5.784 1.00 95.81 82 ASP A N 1
ATOM 681 C CA . ASP A 1 82 ? 4.505 -15.497 -6.331 1.00 95.81 82 ASP A CA 1
ATOM 682 C C . ASP A 1 82 ? 5.220 -14.394 -7.127 1.00 95.81 82 ASP A C 1
ATOM 684 O O . ASP A 1 82 ? 4.619 -13.561 -7.812 1.00 95.81 82 ASP A O 1
ATOM 688 N N . PHE A 1 83 ? 6.549 -14.377 -7.032 1.00 95.69 83 PHE A N 1
ATOM 689 C CA . PHE A 1 83 ? 7.372 -13.384 -7.713 1.00 95.69 83 PHE A CA 1
ATOM 690 C C . PHE A 1 83 ? 7.543 -13.653 -9.202 1.00 95.69 83 PHE A C 1
ATOM 692 O O . PHE A 1 83 ? 7.536 -12.701 -9.985 1.00 95.69 83 PHE A O 1
ATOM 699 N N . HIS A 1 84 ? 7.729 -14.904 -9.608 1.00 96.19 84 HIS A N 1
ATOM 700 C CA . HIS A 1 84 ? 8.006 -15.236 -10.999 1.00 96.19 84 HIS A CA 1
ATOM 701 C C . HIS A 1 84 ? 6.770 -15.018 -11.864 1.00 96.19 84 HIS A C 1
ATOM 703 O O . HIS A 1 84 ? 6.897 -14.394 -12.920 1.00 96.19 84 HIS A O 1
ATOM 709 N N . THR A 1 85 ? 5.594 -15.400 -11.368 1.00 96.12 85 THR A N 1
ATOM 710 C CA . THR A 1 85 ? 4.310 -15.123 -12.022 1.00 96.12 85 THR A CA 1
ATOM 711 C C . THR A 1 85 ? 4.080 -13.621 -12.157 1.00 96.12 85 THR A C 1
ATOM 713 O O . THR A 1 85 ? 3.950 -13.107 -13.266 1.00 96.12 85 THR A O 1
ATOM 716 N N . ASN A 1 86 ? 4.166 -12.865 -11.056 1.00 96.31 86 ASN A N 1
ATOM 717 C CA . ASN A 1 86 ? 3.959 -11.413 -11.098 1.00 96.31 86 ASN A CA 1
ATOM 718 C C . ASN A 1 86 ? 4.986 -10.677 -11.964 1.00 96.31 86 ASN A C 1
ATOM 720 O O . ASN A 1 86 ? 4.683 -9.626 -12.521 1.00 96.31 86 ASN A O 1
ATOM 724 N N . LYS A 1 87 ? 6.208 -11.203 -12.086 1.00 96.25 87 LYS A N 1
ATOM 725 C CA . LYS A 1 87 ? 7.240 -10.649 -12.967 1.00 96.25 87 LYS A CA 1
ATOM 726 C C . LYS A 1 87 ? 6.858 -10.777 -14.443 1.00 96.25 87 LYS A C 1
ATOM 728 O O . LYS A 1 87 ? 7.124 -9.828 -15.173 1.00 96.25 87 LYS A O 1
ATOM 733 N N . ARG A 1 88 ? 6.260 -11.903 -14.856 1.00 95.75 88 ARG A N 1
ATOM 734 C CA . ARG A 1 88 ? 5.739 -12.107 -16.222 1.00 95.75 88 ARG A CA 1
ATOM 735 C C . ARG A 1 88 ? 4.526 -11.226 -16.482 1.00 95.75 88 ARG A C 1
ATOM 737 O O . ARG A 1 88 ? 4.522 -10.457 -17.430 1.00 95.75 88 ARG A O 1
ATOM 744 N N . VAL A 1 89 ? 3.594 -11.196 -15.537 1.00 95.31 89 VAL A N 1
ATOM 745 C CA . VAL A 1 89 ? 2.414 -10.326 -15.607 1.00 95.31 89 VAL A CA 1
ATOM 746 C C . VAL A 1 89 ? 2.807 -8.842 -15.720 1.00 95.31 89 VAL A C 1
ATOM 748 O O . VAL A 1 89 ? 2.264 -8.112 -16.541 1.00 95.31 89 VAL A O 1
ATOM 751 N N . CYS A 1 90 ? 3.807 -8.376 -14.961 1.00 94.94 90 CYS A N 1
ATOM 752 C CA . CYS A 1 90 ? 4.315 -7.001 -15.081 1.00 94.94 90 CYS A CA 1
ATOM 753 C C . CYS A 1 90 ? 5.055 -6.726 -16.403 1.00 94.94 90 CYS A C 1
ATOM 755 O O . CYS A 1 90 ? 5.178 -5.563 -16.772 1.00 94.94 90 CYS A O 1
ATOM 757 N N . GLU A 1 91 ? 5.605 -7.752 -17.057 1.00 94.62 91 GLU A N 1
ATOM 758 C CA . GLU A 1 91 ? 6.261 -7.652 -18.369 1.00 94.62 91 GLU A CA 1
ATOM 759 C C . GLU A 1 91 ? 5.227 -7.479 -19.486 1.00 94.62 91 GLU A C 1
ATOM 761 O O . GLU A 1 91 ? 5.450 -6.692 -20.397 1.00 94.62 91 GLU A O 1
ATOM 766 N N . GLU A 1 92 ? 4.082 -8.152 -19.369 1.00 93.44 92 GLU A N 1
ATOM 767 C CA . GLU A 1 92 ? 2.978 -8.082 -20.334 1.00 93.44 92 GLU A CA 1
ATOM 768 C C . GLU A 1 92 ? 2.143 -6.803 -20.188 1.00 93.44 92 GLU A C 1
ATOM 770 O O . GLU A 1 92 ? 1.731 -6.201 -21.174 1.00 93.44 92 GLU A O 1
ATOM 775 N N . ILE A 1 93 ? 1.882 -6.371 -18.951 1.00 92.12 93 ILE A N 1
ATOM 776 C CA . ILE A 1 93 ? 0.935 -5.281 -18.668 1.00 92.12 93 ILE A CA 1
ATOM 777 C C . ILE A 1 93 ? 1.558 -3.890 -18.830 1.00 92.12 93 ILE A C 1
ATOM 779 O O . ILE A 1 93 ? 0.850 -2.920 -19.108 1.00 92.12 93 ILE A O 1
ATOM 783 N N . ALA A 1 94 ? 2.862 -3.752 -18.583 1.00 90.56 94 ALA A N 1
ATOM 784 C CA . ALA A 1 94 ? 3.513 -2.453 -18.490 1.00 90.56 94 ALA A CA 1
ATOM 785 C C . ALA A 1 94 ? 4.841 -2.417 -19.246 1.00 90.56 94 ALA A C 1
ATOM 787 O O . ALA A 1 94 ? 5.704 -3.278 -19.082 1.00 90.56 94 ALA A O 1
ATOM 788 N N . ILE A 1 95 ? 5.057 -1.329 -19.986 1.00 93.69 95 ILE A N 1
ATOM 789 C CA . ILE A 1 95 ? 6.328 -1.057 -20.657 1.00 93.69 95 ILE A CA 1
ATOM 790 C C . ILE A 1 95 ? 7.348 -0.623 -19.597 1.00 93.69 95 ILE A C 1
ATOM 792 O O . ILE A 1 95 ? 7.388 0.529 -19.160 1.00 93.69 95 ILE A O 1
ATOM 796 N N . LEU A 1 96 ? 8.162 -1.575 -19.138 1.00 92.56 96 LEU A N 1
ATOM 797 C CA . LEU A 1 96 ? 9.217 -1.353 -18.152 1.00 92.56 96 LEU A CA 1
ATOM 798 C C . LEU A 1 96 ? 10.582 -1.465 -18.848 1.00 92.56 96 LEU A C 1
ATOM 800 O O . LEU A 1 96 ? 11.022 -2.576 -19.137 1.00 92.56 96 LEU A O 1
ATOM 804 N N . PRO A 1 97 ? 11.296 -0.344 -19.074 1.00 91.81 97 PRO A N 1
ATOM 805 C CA . PRO A 1 97 ? 12.424 -0.288 -20.011 1.00 91.81 97 PRO A CA 1
ATOM 806 C C . PRO A 1 97 ? 13.650 -1.092 -19.571 1.00 91.81 97 PRO A C 1
ATOM 808 O O . PRO A 1 97 ? 14.522 -1.387 -20.378 1.00 91.81 97 PRO A O 1
ATOM 811 N N . SER A 1 98 ? 13.763 -1.440 -18.284 1.00 94.25 98 SER A N 1
ATOM 812 C CA . SER A 1 98 ? 14.911 -2.195 -17.779 1.00 94.25 98 SER A CA 1
ATOM 813 C C . SER A 1 98 ? 14.503 -3.378 -16.911 1.00 94.25 98 SER A C 1
ATOM 815 O O . SER A 1 98 ? 13.621 -3.284 -16.051 1.00 94.25 98 SER A O 1
ATOM 817 N N . LYS A 1 99 ? 15.255 -4.479 -17.046 1.00 92.50 99 LYS A N 1
ATOM 818 C CA . LYS A 1 99 ? 15.137 -5.682 -16.202 1.00 92.50 99 LYS A CA 1
ATOM 819 C C . LYS A 1 99 ? 15.205 -5.344 -14.709 1.00 92.50 99 LYS A C 1
ATOM 821 O O . LYS A 1 99 ? 14.437 -5.880 -13.912 1.00 92.50 99 LYS A O 1
ATOM 826 N N . LYS A 1 100 ? 16.102 -4.427 -14.320 1.00 91.12 100 LYS A N 1
ATOM 827 C CA . LYS A 1 100 ? 16.247 -3.975 -12.925 1.00 91.12 100 LYS A CA 1
ATOM 828 C C . LYS A 1 100 ? 14.985 -3.258 -12.429 1.00 91.12 100 LYS A C 1
ATOM 830 O O . LYS A 1 100 ? 14.552 -3.532 -11.309 1.00 91.12 100 LYS A O 1
ATOM 835 N N . LEU A 1 101 ? 14.386 -2.372 -13.232 1.00 92.81 101 LEU A N 1
ATOM 836 C CA . LEU A 1 101 ? 13.152 -1.676 -12.856 1.00 92.81 101 LEU A CA 1
ATOM 837 C C . LEU A 1 101 ? 11.979 -2.652 -12.750 1.00 92.81 101 LEU A C 1
ATOM 839 O O . LEU A 1 101 ? 11.289 -2.651 -11.731 1.00 92.81 101 LEU A O 1
ATOM 843 N N . ARG A 1 102 ? 11.827 -3.545 -13.734 1.00 95.12 102 ARG A N 1
ATOM 844 C CA . ARG A 1 102 ? 10.806 -4.598 -13.724 1.00 95.12 102 ARG A CA 1
ATOM 845 C C . ARG A 1 102 ? 10.865 -5.449 -12.464 1.00 95.12 102 ARG A C 1
ATOM 847 O O . ARG A 1 102 ? 9.863 -5.604 -11.775 1.00 95.12 102 ARG A O 1
ATOM 854 N N . ASN A 1 103 ? 12.052 -5.932 -12.105 1.00 95.44 103 ASN A N 1
ATOM 855 C CA . ASN A 1 103 ? 12.224 -6.759 -10.913 1.00 95.44 103 ASN A CA 1
ATOM 856 C C . ASN A 1 103 ? 11.889 -5.992 -9.621 1.00 95.44 103 ASN A C 1
ATOM 858 O O . ASN A 1 103 ? 11.292 -6.559 -8.706 1.00 95.44 103 ASN A O 1
ATOM 862 N N . LYS A 1 104 ? 12.230 -4.696 -9.538 1.00 94.50 104 LYS A N 1
ATOM 863 C CA . LYS A 1 104 ? 11.879 -3.850 -8.384 1.00 94.50 104 LYS A CA 1
ATOM 864 C C . LYS A 1 104 ? 10.368 -3.628 -8.268 1.00 94.50 104 LYS A C 1
ATOM 866 O O . LYS A 1 104 ? 9.863 -3.646 -7.145 1.00 94.50 104 LYS A O 1
ATOM 871 N N . VAL A 1 105 ? 9.676 -3.428 -9.394 1.00 95.44 105 VAL A N 1
ATOM 872 C CA . VAL A 1 105 ? 8.214 -3.261 -9.459 1.00 95.44 105 VAL A CA 1
ATOM 873 C C . VAL A 1 105 ? 7.517 -4.564 -9.086 1.00 95.44 105 VAL A C 1
ATOM 875 O O . VAL A 1 105 ? 6.801 -4.580 -8.088 1.00 95.44 105 VAL A O 1
ATOM 878 N N . ALA A 1 106 ? 7.813 -5.670 -9.773 1.00 96.19 106 ALA A N 1
ATOM 879 C CA . ALA A 1 106 ? 7.237 -6.983 -9.476 1.00 96.19 106 ALA A CA 1
ATOM 880 C C . ALA A 1 106 ? 7.490 -7.403 -8.017 1.00 96.19 106 ALA A C 1
ATOM 882 O O . ALA A 1 106 ? 6.590 -7.859 -7.317 1.00 96.19 106 ALA A O 1
ATOM 883 N N . GLY A 1 107 ? 8.698 -7.150 -7.505 1.00 96.25 107 GLY A N 1
ATOM 884 C CA . GLY A 1 107 ? 9.052 -7.436 -6.116 1.00 96.25 107 GLY A CA 1
ATOM 885 C C . GLY A 1 107 ? 8.405 -6.502 -5.089 1.00 96.25 107 GLY A C 1
ATOM 886 O O . GLY A 1 107 ?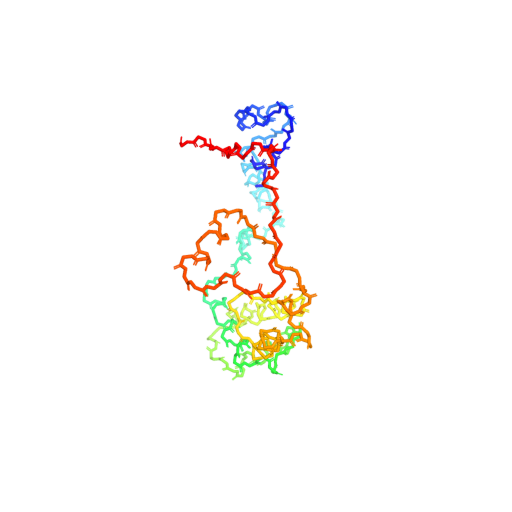 8.484 -6.770 -3.891 1.00 96.25 107 GLY A O 1
ATOM 887 N N . PHE A 1 108 ? 7.835 -5.367 -5.498 1.00 95.62 108 PHE A N 1
ATOM 888 C CA . PHE A 1 108 ? 7.007 -4.536 -4.622 1.00 95.62 108 PHE A CA 1
ATOM 889 C C . PHE A 1 108 ? 5.530 -4.910 -4.723 1.00 95.62 108 PHE A C 1
ATOM 891 O O . PHE A 1 108 ? 4.844 -4.885 -3.706 1.00 95.62 108 PHE A O 1
ATOM 898 N N . VAL A 1 109 ? 5.073 -5.327 -5.907 1.00 95.75 109 VAL A N 1
ATOM 899 C CA . VAL A 1 109 ? 3.730 -5.875 -6.116 1.00 95.75 109 VAL A CA 1
ATOM 900 C C . VAL A 1 109 ? 3.508 -7.108 -5.240 1.00 95.75 109 VAL A C 1
ATOM 902 O O . VAL A 1 109 ? 2.566 -7.122 -4.455 1.00 95.75 109 VAL A O 1
ATOM 905 N N . THR A 1 110 ? 4.431 -8.077 -5.250 1.00 96.38 110 THR A N 1
ATOM 906 C CA . THR A 1 110 ? 4.357 -9.256 -4.360 1.00 96.38 110 THR A CA 1
ATOM 907 C C . THR A 1 110 ? 4.310 -8.878 -2.882 1.00 96.38 110 THR A C 1
ATOM 909 O O . THR A 1 110 ? 3.581 -9.476 -2.094 1.00 96.38 110 THR A O 1
ATOM 912 N N . HIS A 1 111 ? 5.086 -7.867 -2.487 1.00 94.75 111 HIS A N 1
ATOM 913 C CA . HIS A 1 111 ? 5.107 -7.385 -1.112 1.00 94.75 111 HIS A CA 1
ATOM 914 C C . HIS A 1 111 ? 3.770 -6.749 -0.706 1.00 94.75 111 HIS A C 1
ATOM 916 O O . HIS A 1 111 ? 3.320 -6.951 0.419 1.00 94.75 111 HIS A O 1
ATOM 922 N N . LEU A 1 112 ? 3.133 -5.995 -1.604 1.00 95.12 112 LEU A N 1
ATOM 923 C CA . LEU A 1 112 ? 1.819 -5.404 -1.361 1.00 95.12 112 LEU A CA 1
ATOM 924 C C . LEU A 1 112 ? 0.712 -6.461 -1.353 1.00 95.12 112 LEU A C 1
ATOM 926 O O . LEU A 1 112 ? -0.122 -6.409 -0.458 1.00 95.12 112 LEU A O 1
ATOM 930 N N . MET A 1 113 ? 0.758 -7.458 -2.238 1.00 94.31 113 MET A N 1
ATOM 931 C CA . MET A 1 113 ? -0.199 -8.574 -2.253 1.00 94.31 113 MET A CA 1
ATOM 932 C C . MET A 1 113 ? -0.232 -9.331 -0.921 1.00 94.31 113 MET A C 1
ATOM 934 O O . MET A 1 113 ? -1.293 -9.516 -0.332 1.00 94.31 113 MET A O 1
ATOM 938 N N . LYS A 1 114 ? 0.941 -9.642 -0.354 1.00 94.38 114 LYS A N 1
ATOM 939 C CA . LYS A 1 114 ? 1.043 -10.258 0.984 1.00 94.38 114 LYS A CA 1
ATOM 940 C C . LYS A 1 114 ? 0.489 -9.379 2.110 1.00 94.38 114 LYS A C 1
ATOM 942 O O . LYS A 1 114 ? 0.104 -9.895 3.155 1.00 94.38 114 LYS A O 1
ATOM 947 N N . ARG A 1 115 ? 0.497 -8.052 1.944 1.00 94.44 115 ARG A N 1
ATOM 948 C CA . ARG A 1 115 ? -0.084 -7.120 2.922 1.00 94.44 115 ARG A CA 1
ATOM 949 C C . ARG A 1 115 ? -1.597 -7.024 2.776 1.00 94.44 115 ARG A C 1
ATOM 951 O O . ARG A 1 115 ? -2.265 -7.016 3.798 1.00 94.44 115 ARG A O 1
ATOM 958 N N . ILE A 1 116 ? -2.097 -7.001 1.541 1.00 91.56 116 ILE A N 1
ATOM 959 C CA . ILE A 1 116 ? -3.530 -6.978 1.224 1.00 91.56 116 ILE A CA 1
ATOM 960 C C . ILE A 1 116 ? -4.227 -8.213 1.806 1.00 91.56 116 ILE A C 1
ATOM 962 O O . ILE A 1 116 ? -5.279 -8.075 2.413 1.00 91.56 116 ILE A O 1
ATOM 966 N N . GLN A 1 117 ? -3.594 -9.390 1.731 1.00 88.75 117 GLN A N 1
ATOM 967 C CA . GLN A 1 117 ? -4.125 -10.620 2.334 1.00 88.75 117 GLN A CA 1
ATOM 968 C C . GLN A 1 117 ? -4.337 -10.518 3.856 1.00 88.75 117 GLN A C 1
ATOM 970 O O . GLN A 1 117 ? -5.199 -11.191 4.405 1.00 88.75 117 GLN A O 1
ATOM 975 N N . ARG A 1 118 ? -3.545 -9.693 4.554 1.00 90.69 118 ARG A N 1
ATOM 976 C CA . ARG A 1 118 ? -3.655 -9.499 6.010 1.00 90.69 118 ARG A CA 1
ATOM 977 C C . ARG A 1 118 ? -4.625 -8.386 6.393 1.00 90.69 118 ARG A C 1
ATOM 979 O O . ARG A 1 118 ? -4.979 -8.281 7.560 1.00 90.69 118 ARG A O 1
ATOM 986 N N . GLY A 1 119 ? -4.978 -7.510 5.457 1.00 87.94 119 GLY A N 1
ATOM 987 C CA . GLY A 1 119 ? -5.850 -6.377 5.724 1.00 87.94 119 GLY A CA 1
ATOM 988 C C . GLY A 1 119 ? -5.711 -5.238 4.714 1.00 87.94 119 GLY A C 1
ATOM 989 O O . GLY A 1 119 ? -4.860 -5.269 3.817 1.00 87.94 119 GLY A O 1
ATOM 990 N N . PRO A 1 120 ? -6.533 -4.188 4.866 1.00 89.31 120 PRO A N 1
ATOM 991 C CA . PRO A 1 120 ? -6.582 -3.084 3.921 1.00 89.31 120 PRO A CA 1
ATOM 992 C C . PRO A 1 120 ? -5.267 -2.296 3.907 1.00 89.31 120 PRO A C 1
ATOM 994 O O . PRO A 1 120 ? -4.717 -1.904 4.941 1.00 89.31 120 PRO A O 1
ATOM 997 N N . VAL A 1 121 ? -4.754 -2.027 2.706 1.00 89.44 121 VAL A N 1
ATOM 998 C CA . VAL A 1 121 ? -3.522 -1.257 2.509 1.00 89.44 121 VAL A CA 1
ATOM 999 C C . VAL A 1 121 ? -3.877 0.157 2.067 1.00 89.44 121 VAL A C 1
ATOM 1001 O O . VAL A 1 121 ? -4.509 0.354 1.038 1.00 89.44 121 VAL A O 1
ATOM 1004 N N . ARG A 1 122 ? -3.418 1.163 2.822 1.00 86.31 122 ARG A N 1
ATOM 1005 C CA . ARG A 1 122 ? -3.658 2.578 2.496 1.00 86.31 122 ARG A CA 1
ATOM 1006 C C . ARG A 1 122 ? -3.126 2.951 1.107 1.00 86.31 122 ARG A C 1
ATOM 1008 O O . ARG A 1 122 ? -1.970 2.656 0.784 1.00 86.31 122 ARG A O 1
ATOM 1015 N N . GLY A 1 123 ? -3.942 3.689 0.354 1.00 83.75 123 GLY A N 1
ATOM 1016 C CA . GLY A 1 123 ? -3.595 4.223 -0.965 1.00 83.75 123 GLY A CA 1
ATOM 1017 C C . GLY A 1 123 ? -3.597 3.181 -2.081 1.00 83.75 123 GLY A C 1
ATOM 1018 O O . GLY A 1 123 ? -2.819 3.330 -3.019 1.00 83.75 123 GLY A O 1
ATOM 1019 N N . ILE A 1 124 ? -4.380 2.112 -1.918 1.00 86.75 124 ILE A N 1
ATOM 1020 C CA . ILE A 1 124 ? -4.732 1.154 -2.965 1.00 86.75 124 ILE A CA 1
ATOM 1021 C C . ILE A 1 124 ? -6.241 0.943 -2.850 1.00 86.75 124 ILE A C 1
ATOM 1023 O O . ILE A 1 124 ? -6.702 0.463 -1.814 1.00 86.75 124 ILE A O 1
ATOM 1027 N N . SER A 1 125 ? -6.983 1.310 -3.891 1.00 82.12 125 SER A N 1
ATOM 1028 C CA . SER A 1 125 ? -8.406 0.981 -4.014 1.00 82.12 125 SER A CA 1
ATOM 1029 C C . SER A 1 125 ? -8.553 -0.333 -4.767 1.00 82.12 125 SER A C 1
ATOM 1031 O O . SER A 1 125 ? -8.148 -0.454 -5.921 1.00 82.12 125 SER A O 1
ATOM 1033 N N . ILE A 1 126 ? -9.097 -1.343 -4.095 1.00 82.50 126 ILE A N 1
ATOM 1034 C CA . ILE A 1 126 ? -9.455 -2.617 -4.716 1.00 82.50 126 ILE A CA 1
ATOM 1035 C C . ILE A 1 126 ? -10.972 -2.688 -4.670 1.00 82.50 126 ILE A C 1
ATOM 1037 O O . ILE A 1 126 ? -11.532 -2.550 -3.587 1.00 82.50 126 ILE A O 1
ATOM 1041 N N . LYS A 1 127 ? -11.617 -2.952 -5.810 1.00 75.88 127 LYS A N 1
ATOM 1042 C CA . LYS A 1 127 ? -13.086 -3.021 -5.917 1.00 75.88 127 LYS A CA 1
ATOM 1043 C C . LYS A 1 127 ? -13.721 -3.911 -4.842 1.00 75.88 127 LYS A C 1
ATOM 1045 O O . LYS A 1 127 ? -14.703 -3.531 -4.227 1.00 75.88 127 LYS A O 1
ATOM 1050 N N . LEU A 1 128 ? -13.084 -5.044 -4.541 1.00 75.38 128 LEU A N 1
ATOM 1051 C CA . LEU A 1 128 ? -13.520 -5.966 -3.488 1.00 75.38 128 LEU A CA 1
ATOM 1052 C C . LEU A 1 128 ? -13.590 -5.307 -2.095 1.00 75.38 128 LEU A C 1
ATOM 1054 O O . LEU A 1 128 ? -14.472 -5.616 -1.307 1.00 75.38 128 LEU A O 1
ATOM 1058 N N . GLN A 1 129 ? -12.664 -4.392 -1.787 1.00 75.12 129 GLN A N 1
ATOM 1059 C CA . GLN A 1 129 ? -12.655 -3.661 -0.514 1.00 75.12 129 GLN A CA 1
ATOM 1060 C C . GLN A 1 129 ? -13.679 -2.527 -0.485 1.00 75.12 129 GLN A C 1
ATOM 1062 O O . GLN A 1 129 ? -14.116 -2.144 0.595 1.00 75.12 129 GLN A O 1
ATOM 1067 N N . GLU A 1 130 ? -14.012 -1.953 -1.641 1.00 73.88 130 GLU A N 1
ATOM 1068 C CA . GLU A 1 130 ? -15.054 -0.929 -1.752 1.00 73.88 130 GLU A CA 1
ATOM 1069 C C . GLU A 1 130 ? -16.431 -1.559 -1.522 1.00 73.88 130 GLU A C 1
ATOM 1071 O O . GLU A 1 130 ? -17.183 -1.059 -0.697 1.00 73.88 130 GLU A O 1
ATOM 1076 N N . GLU A 1 131 ? -16.685 -2.734 -2.097 1.00 75.12 131 GLU A N 1
ATOM 1077 C CA . GLU A 1 131 ? -17.937 -3.474 -1.902 1.00 75.12 131 GLU A CA 1
ATOM 1078 C C . GLU A 1 131 ? -18.144 -3.942 -0.445 1.00 75.12 131 GLU A C 1
ATOM 1080 O O . GLU A 1 131 ? -19.239 -3.841 0.106 1.00 75.12 131 GLU A O 1
ATOM 1085 N N . GLU A 1 132 ? -17.089 -4.421 0.231 1.00 76.50 132 GLU A N 1
ATOM 1086 C CA . GLU A 1 132 ? -17.174 -4.747 1.664 1.00 76.50 132 GLU A CA 1
ATOM 1087 C C . GLU A 1 132 ? -17.394 -3.510 2.544 1.00 76.50 132 GLU A C 1
ATOM 1089 O O . GLU A 1 132 ? -18.048 -3.618 3.583 1.00 76.50 132 GLU A O 1
ATOM 1094 N N . ARG A 1 133 ? -16.838 -2.350 2.166 1.00 75.81 133 ARG A N 1
ATOM 1095 C CA . ARG A 1 133 ? -17.100 -1.092 2.880 1.00 75.81 133 ARG A CA 1
ATOM 1096 C C . ARG A 1 133 ? -18.540 -0.657 2.690 1.00 75.81 133 ARG A C 1
ATOM 1098 O O . ARG A 1 133 ? -19.193 -0.401 3.688 1.00 75.81 133 ARG A O 1
ATOM 1105 N N . GLU A 1 134 ? -19.048 -0.674 1.461 1.00 75.81 134 GLU A N 1
ATOM 1106 C CA . GLU A 1 134 ? -20.446 -0.342 1.179 1.00 75.81 134 GLU A CA 1
ATOM 1107 C C . GLU A 1 134 ? -21.407 -1.253 1.944 1.00 75.81 134 GLU A C 1
ATOM 1109 O O . GLU A 1 134 ? -22.366 -0.766 2.529 1.00 75.81 134 GLU A O 1
ATOM 1114 N N . ARG A 1 135 ? -21.127 -2.561 2.043 1.00 81.25 135 ARG A N 1
ATOM 1115 C CA . ARG A 1 135 ? -21.946 -3.470 2.864 1.00 81.25 135 ARG A CA 1
ATOM 1116 C C . ARG A 1 135 ? -21.931 -3.137 4.356 1.00 81.25 135 ARG A C 1
ATOM 1118 O O . ARG A 1 135 ? -22.933 -3.368 5.023 1.00 81.25 135 ARG A O 1
ATOM 1125 N N . ARG A 1 136 ? -20.813 -2.639 4.891 1.00 78.88 136 ARG A N 1
ATOM 1126 C CA . ARG A 1 136 ? -20.728 -2.213 6.298 1.00 78.88 136 ARG A CA 1
ATOM 1127 C C . ARG A 1 136 ? -21.389 -0.863 6.530 1.00 78.88 136 ARG A C 1
ATOM 1129 O O . ARG A 1 136 ? -22.053 -0.706 7.542 1.00 78.88 136 ARG A O 1
ATOM 1136 N N . ASP A 1 137 ? -21.204 0.080 5.617 1.00 78.50 137 ASP A N 1
ATOM 1137 C CA . ASP A 1 137 ? -21.774 1.422 5.731 1.00 78.50 137 ASP A CA 1
ATOM 1138 C C . ASP A 1 137 ? -23.298 1.389 5.516 1.00 78.50 137 ASP A C 1
ATOM 1140 O O . ASP A 1 137 ? -24.028 2.107 6.191 1.00 78.50 137 ASP A O 1
ATOM 1144 N N . ASN A 1 138 ? -23.792 0.488 4.658 1.00 85.06 138 ASN A N 1
ATOM 1145 C CA . ASN A 1 138 ? -25.223 0.237 4.454 1.00 85.06 138 ASN A CA 1
ATOM 1146 C C . ASN A 1 138 ? -25.833 -0.713 5.497 1.00 85.06 138 ASN A C 1
ATOM 1148 O O . ASN A 1 138 ? -27.001 -1.084 5.372 1.00 85.06 138 ASN A O 1
ATOM 1152 N N . TYR A 1 139 ? -25.066 -1.158 6.495 1.00 84.00 139 TYR A N 1
ATOM 1153 C CA . TYR A 1 139 ? -25.608 -2.009 7.545 1.00 84.00 139 TYR A CA 1
ATOM 1154 C C . TYR A 1 139 ? -26.536 -1.185 8.440 1.00 84.00 139 TYR A C 1
ATOM 1156 O O . TYR A 1 139 ? -26.087 -0.393 9.269 1.00 84.00 139 TYR A O 1
ATOM 1164 N N . VAL A 1 140 ? -27.838 -1.402 8.276 1.00 82.25 140 VAL A N 1
ATOM 1165 C CA . VAL A 1 140 ? -28.868 -0.896 9.180 1.00 82.25 140 VAL A CA 1
ATOM 1166 C C . VAL A 1 140 ? -29.311 -2.069 10.059 1.00 82.25 140 VAL A C 1
ATOM 1168 O O . VAL A 1 140 ? -29.718 -3.097 9.514 1.00 82.25 140 VAL A O 1
ATOM 1171 N N . PRO A 1 141 ? -29.185 -1.976 11.394 1.00 85.88 141 PRO A N 1
ATOM 1172 C CA . PRO A 1 141 ? -29.655 -3.029 12.288 1.00 85.88 141 PRO A CA 1
ATOM 1173 C C . PRO A 1 141 ? -31.179 -3.185 12.189 1.00 85.88 141 PRO A C 1
ATOM 1175 O O . PRO A 1 141 ? -31.882 -2.228 11.882 1.00 85.88 141 PRO A O 1
ATOM 1178 N N . GLU A 1 142 ? -31.691 -4.381 12.492 1.00 83.81 142 GLU A N 1
ATOM 1179 C CA . GLU A 1 142 ? -33.137 -4.672 12.446 1.00 83.81 142 GLU A CA 1
ATOM 1180 C C . GLU A 1 142 ? -33.959 -3.792 13.395 1.00 83.81 142 GLU A C 1
ATOM 1182 O O . GLU A 1 142 ? -35.125 -3.516 13.129 1.00 83.81 142 GLU A O 1
ATOM 1187 N N . VAL A 1 143 ? -33.346 -3.334 14.489 1.00 84.12 143 VAL A N 1
ATOM 1188 C CA . VAL A 1 143 ? -33.968 -2.432 15.456 1.00 84.12 143 VAL A CA 1
ATOM 1189 C C . VAL A 1 143 ? -33.078 -1.207 15.619 1.00 84.12 143 VAL A C 1
ATOM 1191 O O . VAL A 1 143 ? -31.887 -1.335 15.928 1.00 84.12 143 VAL A O 1
ATOM 1194 N N . SER A 1 144 ? -33.645 -0.018 15.419 1.00 81.44 144 SER A N 1
ATOM 1195 C CA . SER A 1 144 ? -32.940 1.238 15.650 1.00 81.44 144 SER A CA 1
ATOM 1196 C C . SER A 1 144 ? -32.582 1.354 17.127 1.00 81.44 144 SER A C 1
ATOM 1198 O O . SER A 1 144 ? -33.427 1.156 17.992 1.00 81.44 144 SER A O 1
ATOM 1200 N N . TYR A 1 145 ? -31.354 1.766 17.431 1.00 78.25 145 TYR A N 1
ATOM 1201 C CA . TYR A 1 145 ? -30.953 2.058 18.813 1.00 78.25 145 TYR A CA 1
ATOM 1202 C C . TYR A 1 145 ? -31.842 3.135 19.467 1.00 78.25 145 TYR A C 1
ATOM 1204 O O . TYR A 1 145 ? -32.058 3.122 20.671 1.00 78.25 145 TYR A O 1
ATOM 1212 N N . ILE A 1 146 ? -32.381 4.049 18.655 1.00 75.19 146 ILE A N 1
ATOM 1213 C CA . ILE A 1 146 ? -33.303 5.105 19.092 1.00 75.19 146 ILE A CA 1
ATOM 1214 C C . ILE A 1 146 ? -34.648 4.516 19.546 1.00 75.19 146 ILE A C 1
ATOM 1216 O O . ILE A 1 146 ? -35.221 5.011 20.507 1.00 75.19 146 ILE A O 1
ATOM 1220 N N . ASP A 1 147 ? -35.107 3.439 18.903 1.00 71.12 147 ASP A N 1
ATOM 1221 C CA . ASP A 1 147 ? -36.410 2.817 19.171 1.00 71.12 147 ASP A CA 1
ATOM 1222 C C . ASP A 1 147 ? -36.335 1.745 20.276 1.00 71.12 147 ASP A C 1
ATOM 1224 O O . ASP A 1 147 ? -37.361 1.282 20.759 1.00 71.12 147 ASP A O 1
ATOM 1228 N N . GLN A 1 148 ? -35.130 1.319 20.679 1.00 65.88 148 GLN A N 1
ATOM 1229 C CA . GLN A 1 148 ? -34.933 0.332 21.756 1.00 65.88 148 GLN A CA 1
ATOM 1230 C C . GLN A 1 148 ? -35.158 0.917 23.149 1.00 65.88 148 GLN A C 1
ATOM 1232 O O . GLN A 1 148 ? -35.474 0.186 24.088 1.00 65.88 148 GLN A O 1
ATOM 1237 N N . ASN A 1 149 ? -34.966 2.225 23.286 1.00 67.50 149 ASN A N 1
ATOM 1238 C CA . ASN A 1 149 ? -35.103 2.912 24.550 1.00 67.50 149 ASN A CA 1
ATOM 1239 C C . ASN A 1 149 ? -36.441 3.650 24.554 1.00 67.50 149 ASN A C 1
ATOM 1241 O O . ASN A 1 149 ? -36.524 4.795 24.121 1.00 67.50 149 ASN A O 1
ATOM 1245 N N . ASP A 1 150 ? -37.468 3.026 25.136 1.00 70.56 150 ASP A N 1
ATOM 1246 C CA . ASP A 1 150 ? -38.745 3.691 25.455 1.00 70.56 150 ASP A CA 1
ATOM 1247 C C . ASP A 1 150 ? -38.568 4.882 26.424 1.00 70.56 150 ASP A C 1
ATOM 1249 O O . ASP A 1 150 ? -39.511 5.627 26.692 1.00 70.56 150 ASP A O 1
ATOM 1253 N N . ILE A 1 151 ? -37.360 5.049 26.980 1.00 79.62 151 ILE A N 1
ATOM 1254 C CA . ILE A 1 151 ? -36.987 6.087 27.934 1.00 79.62 151 ILE A CA 1
ATOM 1255 C C . ILE A 1 151 ? -35.855 6.939 27.346 1.00 79.62 151 ILE A C 1
ATOM 1257 O O . ILE A 1 151 ? -34.736 6.467 27.138 1.00 79.62 151 ILE A O 1
ATOM 1261 N N . ILE A 1 152 ? -36.147 8.218 27.127 1.00 81.75 152 ILE A N 1
ATOM 1262 C CA . ILE A 1 152 ? -35.205 9.260 26.727 1.00 81.75 152 ILE A CA 1
ATOM 1263 C C . ILE A 1 152 ? -34.872 10.081 27.971 1.00 81.75 152 ILE A C 1
ATOM 1265 O O . ILE A 1 152 ? -35.698 10.847 28.475 1.00 81.75 152 ILE A O 1
ATOM 1269 N N . GLU A 1 153 ? -33.653 9.917 28.472 1.00 83.75 153 GLU A N 1
ATOM 1270 C CA . GLU A 1 153 ? -33.140 10.697 29.594 1.00 83.75 153 GLU A CA 1
ATOM 1271 C C . GLU A 1 153 ? -32.760 12.112 29.135 1.00 83.75 153 GLU A C 1
ATOM 1273 O O . GLU A 1 153 ? -31.994 12.285 28.186 1.00 83.75 153 GLU A O 1
ATOM 1278 N N . VAL A 1 154 ? -33.304 13.129 29.804 1.00 85.06 154 VAL A N 1
ATOM 1279 C CA . VAL A 1 154 ? -33.079 14.550 29.490 1.00 85.06 154 VAL A CA 1
ATOM 1280 C C . VAL A 1 154 ? -32.770 15.360 30.741 1.00 85.06 154 VAL A C 1
ATOM 1282 O O . VAL A 1 154 ? -33.371 15.161 31.798 1.00 85.06 154 VAL A O 1
ATOM 1285 N N . ASP A 1 155 ? -31.880 16.337 30.586 1.00 87.31 155 ASP A N 1
ATOM 1286 C CA . ASP A 1 155 ? -31.566 17.315 31.622 1.00 87.31 155 ASP A CA 1
ATOM 1287 C C . ASP A 1 155 ? -32.749 18.283 31.853 1.00 87.31 155 ASP A C 1
ATOM 1289 O O . ASP A 1 155 ? -33.511 18.568 30.916 1.00 87.31 155 ASP A O 1
ATOM 1293 N N . PRO A 1 156 ? -32.890 18.872 33.057 1.00 86.44 156 PRO A N 1
ATOM 1294 C CA . PRO A 1 156 ? -33.961 19.823 33.372 1.00 86.44 156 PRO A CA 1
ATOM 1295 C C . PRO A 1 156 ? -34.063 20.999 32.385 1.00 86.44 156 PRO A C 1
ATOM 1297 O O . PRO A 1 156 ? -35.153 21.282 31.886 1.00 86.44 156 PRO A O 1
ATOM 1300 N N . ASP A 1 157 ? -32.933 21.613 32.024 1.00 87.00 157 ASP A N 1
ATOM 1301 C CA . ASP A 1 157 ? -32.885 22.759 31.102 1.00 87.00 157 ASP A CA 1
ATOM 1302 C C . ASP A 1 157 ? -33.353 22.372 29.688 1.00 87.00 157 ASP A C 1
ATOM 1304 O O . ASP A 1 157 ? -34.083 23.110 29.022 1.00 87.00 157 ASP A O 1
ATOM 1308 N N . THR A 1 158 ? -32.992 21.167 29.228 1.00 85.62 158 THR A N 1
ATOM 1309 C CA . THR A 1 158 ? -33.438 20.663 27.918 1.00 85.62 158 THR A CA 1
ATOM 1310 C C . THR A 1 158 ? -34.940 20.383 27.890 1.00 85.62 158 THR A C 1
ATOM 1312 O O . THR A 1 158 ? -35.582 20.586 26.859 1.00 85.62 158 THR A O 1
ATOM 1315 N N . LYS A 1 159 ? -35.542 20.009 29.025 1.00 86.31 159 LYS A N 1
ATOM 1316 C CA . LYS A 1 159 ? -36.995 19.835 29.142 1.00 86.31 159 LYS A CA 1
ATOM 1317 C C . LYS A 1 159 ? -37.750 21.161 29.071 1.00 86.31 159 LYS A C 1
ATOM 1319 O O . LYS A 1 159 ? -38.811 21.220 28.447 1.00 86.31 159 LYS A O 1
ATOM 1324 N N . GLU A 1 160 ? -37.222 22.225 29.671 1.00 87.38 160 GLU A N 1
ATOM 1325 C CA . GLU A 1 160 ? -37.811 23.565 29.550 1.00 87.38 160 GLU A CA 1
ATOM 1326 C C . GLU A 1 160 ? -37.739 24.084 28.114 1.00 87.38 160 GLU A C 1
ATOM 1328 O O . GLU A 1 160 ? -38.726 24.609 27.595 1.00 87.38 160 GLU A O 1
ATOM 1333 N N . MET A 1 161 ? -36.615 23.846 27.436 1.00 88.38 161 MET A N 1
ATOM 1334 C CA . MET A 1 161 ? -36.463 24.153 26.015 1.00 88.38 161 MET A CA 1
ATOM 1335 C C . MET A 1 161 ? -37.499 23.411 25.155 1.00 88.38 161 MET A C 1
ATOM 1337 O O . MET A 1 161 ? -38.152 24.029 24.316 1.00 88.38 161 MET A O 1
ATOM 1341 N N . LEU A 1 162 ? -37.708 22.110 25.384 1.00 88.31 162 LEU A N 1
ATOM 1342 C CA . LEU A 1 162 ? -38.724 21.326 24.666 1.00 88.31 162 LEU A CA 1
ATOM 1343 C C . LEU A 1 162 ? -40.144 21.848 24.918 1.00 88.31 162 LEU A C 1
ATOM 1345 O O . LEU A 1 162 ? -40.966 21.861 24.004 1.00 88.31 162 LEU A O 1
ATOM 1349 N N . LYS A 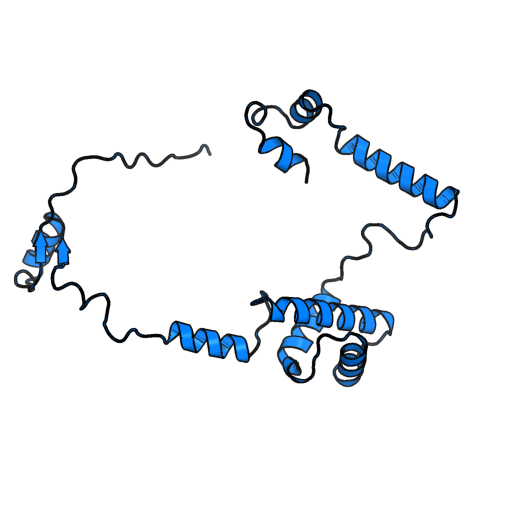1 163 ? -40.426 22.326 26.134 1.00 87.75 163 LYS A N 1
ATOM 1350 C CA . LYS A 1 163 ? -41.709 22.945 26.486 1.00 87.75 163 LYS A CA 1
ATOM 1351 C C . LYS A 1 163 ? -41.928 24.282 25.769 1.00 87.75 163 LYS A C 1
ATOM 1353 O O . LYS A 1 163 ? -43.051 24.559 25.370 1.00 87.75 163 LYS A O 1
ATOM 1358 N N . ALA A 1 164 ? -40.879 25.086 25.588 1.00 90.19 164 ALA A N 1
ATOM 1359 C CA . ALA A 1 164 ? -40.950 26.364 24.872 1.00 90.19 164 ALA A CA 1
ATOM 1360 C C . ALA A 1 164 ? -41.133 26.202 23.351 1.00 90.19 164 ALA A C 1
ATOM 1362 O O . ALA A 1 164 ? -41.636 27.109 22.694 1.00 90.19 164 ALA A O 1
ATOM 1363 N N . LEU A 1 165 ? -40.732 25.054 22.801 1.00 88.88 165 LEU A N 1
ATOM 1364 C CA . LEU A 1 165 ? -40.894 24.697 21.389 1.00 88.88 165 LEU A CA 1
ATOM 1365 C C . LEU A 1 165 ? -42.187 23.899 21.112 1.00 88.88 165 LEU A C 1
ATOM 1367 O O . LEU A 1 165 ? -42.308 23.317 20.040 1.00 88.88 165 LEU A O 1
ATOM 1371 N N . ASP A 1 166 ? -43.125 23.837 22.068 1.00 85.25 166 ASP A N 1
ATOM 1372 C CA . ASP A 1 166 ? -44.376 23.053 22.013 1.00 85.25 166 ASP A CA 1
ATOM 1373 C C . ASP A 1 166 ? -44.207 21.519 21.889 1.00 85.25 166 ASP A C 1
ATOM 1375 O O . ASP A 1 166 ? -45.162 20.788 21.626 1.00 85.25 166 ASP A O 1
ATOM 1379 N N . PHE A 1 167 ? -43.022 20.979 22.191 1.00 81.81 167 PHE A N 1
ATOM 1380 C CA . PHE A 1 167 ? -42.737 19.533 22.227 1.00 81.81 167 PHE A CA 1
ATOM 1381 C C . PHE A 1 167 ? -42.818 18.928 23.644 1.00 81.81 167 PHE A C 1
ATOM 1383 O O . PHE A 1 167 ? -42.222 17.892 23.935 1.00 81.81 167 PHE A O 1
ATOM 1390 N N . GLY A 1 168 ? -43.564 19.553 24.559 1.00 72.19 168 GLY A N 1
ATOM 1391 C CA . GLY A 1 168 ? -43.612 19.164 25.978 1.00 72.19 168 GLY A CA 1
ATOM 1392 C C . GLY A 1 168 ? -44.279 17.812 26.292 1.00 72.19 168 GLY A C 1
ATOM 1393 O O . GLY A 1 168 ? -44.120 17.317 27.405 1.00 72.19 168 GLY A O 1
ATOM 1394 N N . ASN A 1 169 ? -45.003 17.219 25.336 1.00 78.81 169 ASN A N 1
ATOM 1395 C CA . ASN A 1 169 ? -45.788 15.984 25.500 1.00 78.81 169 ASN A CA 1
ATOM 1396 C C . ASN A 1 169 ? -45.172 14.752 24.804 1.00 78.81 169 ASN A C 1
ATOM 1398 O O . ASN A 1 169 ? -45.880 13.790 24.506 1.00 78.81 169 ASN A O 1
ATOM 1402 N N . LEU A 1 170 ? -43.867 14.761 24.523 1.00 78.50 170 LEU A N 1
ATOM 1403 C CA . LEU A 1 170 ? -43.195 13.590 23.953 1.00 78.50 170 LEU A CA 1
ATOM 1404 C C . LEU A 1 170 ? -43.199 12.420 24.952 1.00 78.50 170 LEU A C 1
ATOM 1406 O O . LEU A 1 170 ? -42.824 12.562 26.119 1.00 78.50 170 LEU A O 1
ATOM 1410 N N . GLN A 1 171 ? -43.647 11.259 24.478 1.00 74.31 171 GLN A N 1
ATOM 1411 C CA . GLN A 1 171 ? -43.716 10.020 25.249 1.00 74.31 171 GLN A CA 1
ATOM 1412 C C . GLN A 1 171 ? -42.294 9.510 25.541 1.00 74.31 171 GLN A C 1
ATOM 1414 O O . GLN A 1 171 ? -41.415 9.623 24.692 1.00 74.31 171 GLN A O 1
ATOM 1419 N N . GLY A 1 172 ? -42.058 8.986 26.748 1.00 75.88 172 GLY A N 1
ATOM 1420 C CA . GLY A 1 172 ? -40.759 8.413 27.124 1.00 75.88 172 GLY A CA 1
ATOM 1421 C C . GLY A 1 172 ? -39.726 9.388 27.704 1.00 75.88 172 GLY A C 1
ATOM 1422 O O . GLY A 1 172 ? -38.642 8.956 28.070 1.00 75.88 172 GLY A O 1
ATOM 1423 N N . LEU A 1 173 ? -40.017 10.687 27.854 1.00 80.62 173 LEU A N 1
ATOM 1424 C CA . LEU A 1 173 ? -39.069 11.632 28.469 1.00 80.62 173 LEU A CA 1
ATOM 1425 C C . LEU A 1 173 ? -38.961 11.444 29.994 1.00 80.62 173 LEU A C 1
ATOM 1427 O O . LEU A 1 173 ? -39.919 11.706 30.727 1.00 80.62 173 LEU A O 1
ATOM 1431 N N . GLN A 1 174 ? -37.770 11.103 30.489 1.00 82.00 174 GLN A N 1
ATOM 1432 C CA . GLN A 1 174 ? -37.464 11.036 31.919 1.00 82.00 174 GLN A CA 1
ATOM 1433 C C . GLN A 1 174 ? -36.409 12.079 32.291 1.00 82.00 174 GLN A C 1
ATOM 1435 O O . GLN A 1 174 ? -35.343 12.153 31.690 1.00 82.00 174 GLN A O 1
ATOM 1440 N N . VAL A 1 175 ? -36.708 12.903 33.300 1.00 82.06 175 VAL A N 1
ATOM 1441 C CA . VAL A 1 175 ? -35.746 13.899 33.789 1.00 82.06 175 VAL A CA 1
ATOM 1442 C C . VAL A 1 175 ? -34.749 13.203 34.693 1.00 82.06 175 VAL A C 1
ATOM 1444 O O . VAL A 1 175 ? -35.141 12.670 35.733 1.00 82.06 175 VAL A O 1
ATOM 1447 N N . THR A 1 176 ? -33.476 13.230 34.322 1.00 82.44 176 THR A N 1
ATOM 1448 C CA . THR A 1 176 ? -32.402 12.784 35.207 1.00 82.44 176 THR A CA 1
ATOM 1449 C C . THR A 1 176 ? -31.853 13.975 35.986 1.00 82.44 176 THR A C 1
ATOM 1451 O O . THR A 1 176 ? -31.735 15.094 35.489 1.00 82.44 176 THR A O 1
ATOM 1454 N N . THR A 1 177 ? -31.570 13.768 37.272 1.00 72.50 177 THR A N 1
ATOM 1455 C CA . THR A 1 177 ? -30.853 14.765 38.073 1.00 72.50 177 THR A CA 1
ATOM 1456 C C . THR A 1 177 ? -29.398 14.802 37.613 1.00 72.50 177 THR A C 1
ATOM 1458 O O . THR A 1 177 ? -28.777 13.733 37.588 1.00 72.50 177 THR A O 1
ATOM 1461 N N . PRO A 1 178 ? -28.815 15.976 37.305 1.00 61.41 178 PRO A N 1
ATOM 1462 C CA . PRO A 1 178 ? -27.404 16.039 36.961 1.00 61.41 178 PRO A CA 1
ATOM 1463 C C . PRO A 1 178 ? -26.599 15.467 38.129 1.00 61.41 178 PRO A C 1
ATOM 1465 O O . PRO A 1 178 ? -26.766 15.898 39.272 1.00 61.41 178 PRO A O 1
ATOM 1468 N N . MET A 1 179 ? -25.748 14.470 37.864 1.00 57.56 179 MET A N 1
ATOM 1469 C CA . MET A 1 179 ? -24.836 13.954 38.881 1.00 57.56 179 MET A CA 1
ATOM 1470 C C . MET A 1 179 ? -23.927 15.104 39.318 1.00 57.56 179 MET A C 1
ATOM 1472 O O . MET A 1 179 ? -22.996 15.495 38.612 1.00 57.56 179 MET A O 1
ATOM 1476 N N . THR A 1 180 ? -24.203 15.677 40.486 1.00 57.53 180 THR A N 1
ATOM 1477 C CA . THR A 1 180 ? -23.348 16.687 41.097 1.00 57.53 180 THR A CA 1
ATOM 1478 C C . THR A 1 180 ? -22.058 16.012 41.552 1.00 57.53 180 THR A C 1
ATOM 1480 O O . THR A 1 180 ? -21.969 15.505 42.667 1.00 57.53 180 THR A O 1
ATOM 1483 N N . GLY A 1 181 ? -21.057 16.006 40.670 1.00 54.03 181 GLY A N 1
ATOM 1484 C CA . GLY A 1 181 ? -19.660 15.775 41.020 1.00 54.03 181 GLY A CA 1
ATOM 1485 C C . GLY A 1 181 ? -18.978 14.649 40.255 1.00 54.03 181 GLY A C 1
ATOM 1486 O O . GLY A 1 181 ? -19.011 13.516 40.702 1.00 54.03 181 GLY A O 1
ATOM 1487 N N . VAL A 1 182 ? -18.240 15.004 39.197 1.00 43.16 182 VAL A N 1
ATOM 1488 C CA . VAL A 1 182 ? -16.797 14.721 39.065 1.00 43.16 182 VAL A CA 1
ATOM 1489 C C . VAL A 1 182 ? -16.204 15.842 38.205 1.00 43.16 182 VAL A C 1
ATOM 1491 O O . VAL A 1 182 ? -16.671 16.100 37.099 1.00 43.16 182 VAL A O 1
ATOM 1494 N N . GLY A 1 183 ? -15.195 16.545 38.723 1.00 53.78 183 GLY A N 1
ATOM 1495 C CA . GLY A 1 183 ? -14.561 17.667 38.040 1.00 53.78 183 GLY A CA 1
ATOM 1496 C C . GLY A 1 183 ? -13.997 17.286 36.671 1.00 53.78 183 GLY A C 1
ATOM 1497 O O . GLY A 1 183 ? -13.018 16.549 36.569 1.00 53.78 183 GLY A O 1
ATOM 1498 N N . SER A 1 184 ? -14.545 17.881 35.614 1.00 50.81 184 SER A N 1
ATOM 1499 C CA . SER A 1 184 ? -13.915 17.948 34.296 1.00 50.81 184 SER A CA 1
ATOM 1500 C C . SER A 1 184 ? -12.800 19.002 34.311 1.00 50.81 184 SER A C 1
ATOM 1502 O O . SER A 1 184 ? -12.850 20.022 33.622 1.00 50.81 184 SER A O 1
ATOM 1504 N N . GLY A 1 185 ? -11.781 18.769 35.139 1.00 48.44 185 GLY A N 1
ATOM 1505 C CA . GLY A 1 185 ? -10.508 19.473 35.076 1.00 48.44 185 GLY A CA 1
ATOM 1506 C C . GLY A 1 185 ? -9.755 19.014 33.834 1.00 48.44 185 GLY A C 1
ATOM 1507 O O . GLY A 1 185 ? -8.919 18.118 33.900 1.00 48.44 185 GLY A O 1
ATOM 1508 N N . GLY A 1 186 ? -10.078 19.600 32.682 1.00 43.84 186 GLY A N 1
ATOM 1509 C CA . GLY A 1 186 ? -9.325 19.384 31.453 1.00 43.84 186 GLY A CA 1
ATOM 1510 C C . GLY A 1 186 ? -7.875 19.824 31.648 1.00 43.84 186 GLY A C 1
ATOM 1511 O O . GLY A 1 186 ? -7.587 21.017 31.726 1.00 43.84 186 GLY A O 1
ATOM 1512 N N . PHE A 1 187 ? -6.959 18.858 31.728 1.00 50.16 187 PHE A N 1
ATOM 1513 C CA . PHE A 1 187 ? -5.517 19.086 31.757 1.00 50.16 187 PHE A CA 1
ATOM 1514 C C . PHE A 1 187 ? -5.090 19.836 30.483 1.00 50.16 187 PHE A C 1
ATOM 1516 O O . PHE A 1 187 ? -4.945 19.248 29.410 1.00 50.16 187 PHE A O 1
ATOM 1523 N N . ARG A 1 188 ? -4.911 21.158 30.582 1.00 57.78 188 ARG A N 1
ATOM 1524 C CA . ARG A 1 188 ? -4.300 21.972 29.526 1.00 57.78 188 ARG A CA 1
ATOM 1525 C C . ARG A 1 188 ? -2.785 21.841 29.648 1.00 57.78 188 ARG A C 1
ATOM 1527 O O . ARG A 1 188 ? -2.177 22.418 30.543 1.00 57.78 188 ARG A O 1
ATOM 1534 N N . GLY A 1 189 ? -2.191 21.047 28.759 1.00 61.34 189 GLY A N 1
ATOM 1535 C CA . GLY A 1 189 ? -0.737 20.940 28.641 1.00 61.34 189 GLY A CA 1
ATOM 1536 C C . GLY A 1 189 ? -0.087 22.280 28.246 1.00 61.34 189 GLY A C 1
ATOM 1537 O O . GLY A 1 189 ? -0.756 23.128 27.649 1.00 61.34 189 GLY A O 1
ATOM 1538 N N . PRO A 1 190 ? 1.200 22.488 28.581 1.00 67.88 190 PRO A N 1
ATOM 1539 C CA . PRO A 1 190 ? 1.887 23.755 28.345 1.00 67.88 190 PRO A CA 1
ATOM 1540 C C . PRO A 1 190 ? 2.110 24.028 26.849 1.00 67.88 190 PRO A C 1
ATOM 1542 O O . PRO A 1 190 ? 2.401 23.108 26.080 1.00 67.88 190 PRO A O 1
ATOM 1545 N N . ARG A 1 191 ? 1.941 25.305 26.476 1.00 57.25 191 ARG A N 1
ATOM 1546 C CA . ARG A 1 191 ? 2.252 25.873 25.154 1.00 57.25 191 ARG A CA 1
ATOM 1547 C C . ARG A 1 191 ? 3.754 25.933 24.907 1.00 57.25 191 ARG A C 1
ATOM 1549 O O . ARG A 1 191 ? 4.486 26.225 25.878 1.00 57.25 191 ARG A O 1
#

InterPro domains:
  IPR001210 Small ribosomal subunit protein eS17 [MF_00511] (56-118)
  IPR001210 Small ribosomal subunit protein eS17 [PF00833] (57-177)
  IPR001210 Small ribosomal subunit protein eS17 [PTHR10732] (57-178)
  IPR036401 Small ribosomal subunit protein eS17 superfamily [G3DSA:1.10.60.20] (56-117)
  IPR036401 Small ribosomal subunit protein eS17 superfamily [SSF116820] (58-117)

Secondary structure (DSSP, 8-state):
-HHHHGGGSTTTTTS-HHHHHHHTTPPPHHHHHHHHHHHHHHHHHTTSS-TT--TTTTPPPHHHHHHHHHHHHHHGGG--S-HHHHHHHHHHHS--S-HHHHHHHHHHHHHHHHHHTTSPPTT---HHHHHHHHHHHT---SS-HHHH-S-EEE-HHHHHHHHHTT-TT-TTEEEPPP-------------

Sequence (191 aa):
MLRRATKLIYGIQHLSYSERLLNLGLPSLEYRRIRADVIQVYKYINNLDEMSKPLFARVRTKTVKKAARVIIEKYYTKLTLDFHTNKRVCEEIAILPSKKLRNKVAGFVTHLMKRIQRGPVRGISIKLQEEERERRDNYVPEVSYIDQNDIIEVDPDTKEMLKALDFGNLQGLQVTTPMTGVGSGGFRGPR

Radius of gyration: 30.37 Å; chains: 1; bounding box: 85×42×62 Å

Organism: Pinctada imbricata (NCBI:txid66713)

Foldseek 3Di:
DVQVVLCPDPPCNPPDSVVSCVVVVHDDPVVVVVVVVVVVVVCVVVVVDDPPDDPPPPDDDPVLVVVLLVCCQVPVVQDDLDLVSLLVVLVVPDDDPDPVSSSSNSVVNNVVVVVVVVHDDPPHDHVVVVVVVCCVVPDDDPDDPVRVQQADEDEPVVLVVCVVVVNNPDGRYDYDDPPPDDDPPPPDDDD

pLDDT: mean 83.45, std 12.27, range [43.16, 96.38]